Protein AF-A0A1X2IJP6-F1 (afdb_monomer)

Solvent-accessible surface area (backbone atoms only — not comparable to full-atom values): 11241 Å² total; per-residue (Å²): 117,74,67,61,58,54,54,54,54,54,51,52,52,52,54,51,53,52,52,52,52,57,54,54,67,70,63,52,66,62,33,97,53,5,51,61,53,28,51,52,33,61,69,58,29,43,79,72,84,65,47,51,23,32,43,27,26,65,62,80,60,15,22,42,24,57,45,74,53,53,22,28,30,40,73,34,79,66,89,49,79,50,20,43,30,43,34,41,71,62,51,91,46,30,26,33,48,27,38,81,56,83,94,46,57,30,21,44,22,56,36,77,55,96,82,38,66,49,24,36,26,53,37,77,61,78,80,79,58,87,65,79,84,61,91,85,58,97,59,83,74,81,77,63,36,40,40,28,30,31,37,30,65,41,87,98,42,82,61,22,24,34,45,27,45,49,44,59,18,50,48,15,69,28,31,22,48,33,56,42,57,65,76,42,69,73,65,60,36,14,16,24,32,40,79,48,58,79,78,62,89,53,55,47,34,29,32,34,58,40,78,101

Structure (mmCIF, N/CA/C/O backbone):
data_AF-A0A1X2IJP6-F1
#
_entry.id   AF-A0A1X2IJP6-F1
#
loop_
_atom_site.group_PDB
_atom_site.id
_atom_site.type_symbol
_atom_site.label_atom_id
_atom_site.label_alt_id
_atom_site.label_comp_id
_atom_site.label_asym_id
_atom_site.label_entity_id
_atom_site.label_seq_id
_atom_site.pdbx_PDB_ins_code
_atom_site.Cartn_x
_atom_site.Cartn_y
_atom_site.Cartn_z
_atom_site.occupancy
_atom_site.B_iso_or_equiv
_atom_site.auth_seq_id
_atom_site.auth_comp_id
_atom_site.auth_asym_id
_atom_site.auth_atom_id
_atom_site.pdbx_PDB_model_num
ATOM 1 N N . MET A 1 1 ? 34.876 27.738 49.223 1.00 53.38 1 MET A N 1
ATOM 2 C CA . MET A 1 1 ? 34.119 28.088 47.993 1.00 53.38 1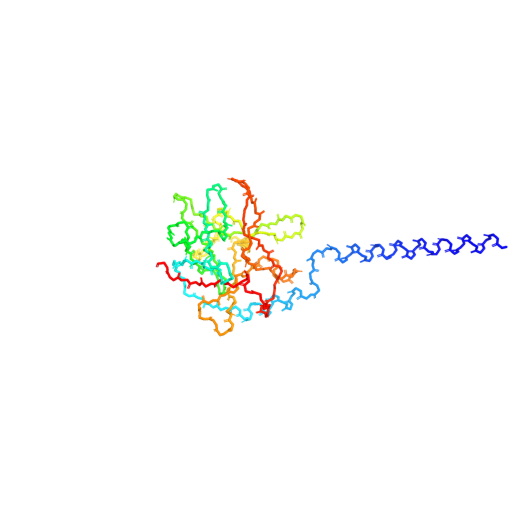 MET A CA 1
ATOM 3 C C . MET A 1 1 ? 34.391 27.158 46.802 1.00 53.38 1 MET A C 1
ATOM 5 O O . MET A 1 1 ? 33.437 26.792 46.129 1.00 53.38 1 MET A O 1
ATOM 9 N N . ALA A 1 2 ? 35.630 26.705 46.555 1.00 52.66 2 ALA A N 1
ATOM 10 C CA . ALA A 1 2 ? 35.959 25.830 45.413 1.00 52.66 2 ALA A CA 1
ATOM 11 C C . ALA A 1 2 ? 35.273 24.437 45.418 1.00 52.66 2 ALA A C 1
ATOM 13 O O . ALA A 1 2 ? 34.940 23.904 44.362 1.00 52.66 2 ALA A O 1
ATOM 14 N N . LEU A 1 3 ? 34.993 23.869 46.598 1.00 46.22 3 LEU A N 1
ATOM 15 C CA . LEU A 1 3 ? 34.312 22.571 46.739 1.00 46.22 3 LEU A CA 1
ATOM 16 C C . LEU A 1 3 ? 32.826 22.595 46.331 1.00 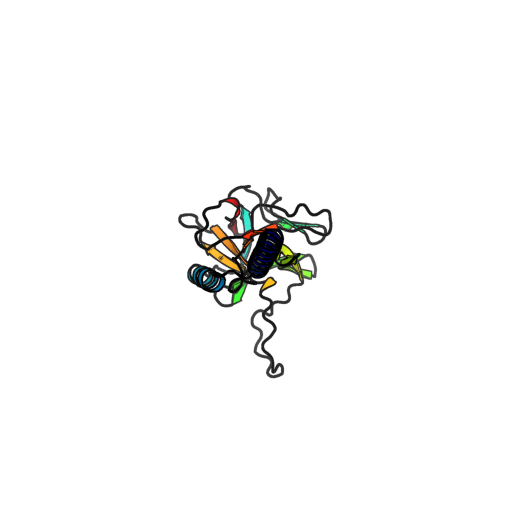46.22 3 LEU A C 1
ATOM 18 O O . LEU A 1 3 ? 32.338 21.613 45.775 1.00 46.22 3 LEU A O 1
ATOM 22 N N . LEU A 1 4 ? 32.121 23.721 46.515 1.00 45.91 4 LEU A N 1
ATOM 23 C CA . LEU A 1 4 ? 30.714 23.850 46.104 1.00 45.91 4 LEU A CA 1
ATOM 24 C C . LEU A 1 4 ? 30.563 23.867 44.572 1.00 45.91 4 LEU A C 1
ATOM 26 O O . LEU A 1 4 ? 29.661 23.235 44.026 1.00 45.91 4 LEU A O 1
ATOM 30 N N . PHE A 1 5 ? 31.486 24.527 43.865 1.00 48.72 5 PHE A N 1
ATOM 31 C CA . PHE A 1 5 ? 31.484 24.595 42.397 1.00 48.72 5 PHE A CA 1
ATOM 32 C C . PHE A 1 5 ? 31.773 23.240 41.727 1.00 48.72 5 PHE A C 1
ATOM 34 O O . PHE A 1 5 ? 31.252 22.955 40.649 1.00 48.72 5 PHE A O 1
ATOM 41 N N . SER A 1 6 ? 32.573 22.388 42.372 1.00 53.47 6 SER A N 1
ATOM 42 C CA . SER A 1 6 ? 32.871 21.021 41.920 1.00 53.47 6 SER A CA 1
ATOM 43 C C . SER A 1 6 ? 31.642 20.101 41.988 1.00 53.47 6 SER A C 1
ATOM 45 O O . SER A 1 6 ? 31.351 19.368 41.037 1.00 53.47 6 SER A O 1
ATOM 47 N N . LEU A 1 7 ? 30.869 20.187 43.076 1.00 54.62 7 LEU A N 1
ATOM 48 C CA . LEU A 1 7 ? 29.661 19.381 43.282 1.00 54.62 7 LEU A CA 1
ATOM 49 C C . LEU A 1 7 ? 28.527 19.778 42.323 1.00 54.62 7 LEU A C 1
ATOM 51 O O . LEU A 1 7 ? 27.877 18.901 41.752 1.00 54.62 7 LEU A O 1
ATOM 55 N N . LEU A 1 8 ? 28.358 21.078 42.052 1.00 57.62 8 LEU A N 1
ATOM 56 C CA . LEU A 1 8 ? 27.395 21.574 41.060 1.00 57.62 8 LEU A CA 1
ATOM 57 C C . LEU A 1 8 ? 27.705 21.075 39.639 1.00 57.62 8 LEU A C 1
ATOM 59 O O . LEU A 1 8 ? 26.798 20.630 38.936 1.00 57.62 8 LEU A O 1
ATOM 63 N N . LYS A 1 9 ? 28.980 21.064 39.220 1.00 59.97 9 LYS A N 1
ATOM 64 C CA . LYS A 1 9 ? 29.381 20.549 37.895 1.00 59.97 9 LYS A CA 1
ATOM 65 C C . LYS A 1 9 ? 29.128 19.046 37.737 1.00 59.97 9 LYS A C 1
ATOM 67 O O . LYS A 1 9 ? 28.707 18.606 36.667 1.00 59.97 9 LYS A O 1
ATOM 72 N N . ARG A 1 10 ? 29.340 18.256 38.796 1.00 63.78 10 ARG A N 1
ATOM 73 C CA . ARG A 1 10 ? 29.055 16.809 38.793 1.00 63.78 10 ARG A CA 1
ATOM 74 C C . ARG A 1 10 ? 27.553 16.514 38.747 1.00 63.78 10 ARG A C 1
ATOM 76 O O . ARG A 1 10 ? 27.148 15.616 38.015 1.00 63.78 10 ARG A O 1
ATOM 83 N N . GLY A 1 11 ? 26.730 17.301 39.444 1.00 67.44 11 GLY A N 1
ATOM 84 C CA . GLY A 1 11 ? 25.268 17.182 39.389 1.00 67.44 11 GLY A CA 1
ATOM 85 C C . GLY A 1 11 ? 24.702 17.430 37.987 1.00 67.44 11 GLY A C 1
ATOM 86 O O . GLY A 1 11 ? 23.905 16.635 37.492 1.00 67.44 11 GLY A O 1
ATOM 87 N N . TRP A 1 12 ? 25.181 18.472 37.299 1.00 72.44 12 TRP A N 1
ATOM 88 C CA . TRP A 1 12 ? 24.764 18.779 35.924 1.00 72.44 12 TRP A CA 1
ATOM 89 C C . TRP A 1 12 ? 25.148 17.688 34.918 1.00 72.44 12 TRP A C 1
ATOM 91 O O . TRP A 1 12 ? 24.336 17.339 34.063 1.00 72.44 12 TRP A O 1
ATOM 101 N N . MET A 1 13 ? 26.340 17.097 35.045 1.00 70.81 13 MET A N 1
AT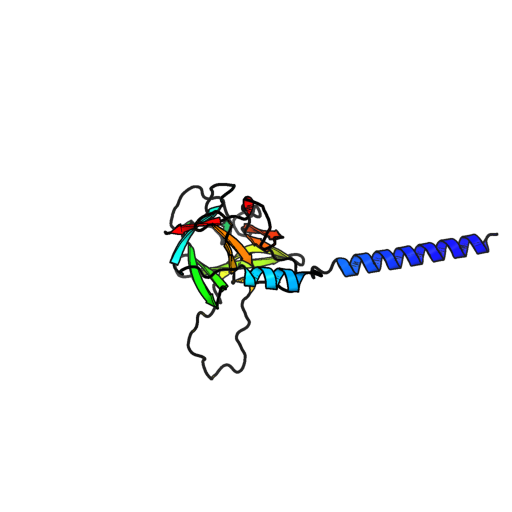OM 102 C CA . MET A 1 13 ? 26.759 15.964 34.206 1.00 70.81 13 MET A CA 1
ATOM 103 C C . MET A 1 13 ? 25.847 14.743 34.372 1.00 70.81 13 MET A C 1
ATOM 105 O O . MET A 1 13 ? 25.494 14.110 33.380 1.00 70.81 13 MET A O 1
ATOM 109 N N . ILE A 1 14 ? 25.419 14.433 35.601 1.00 74.50 14 ILE A N 1
ATOM 110 C CA . ILE A 1 14 ? 24.503 13.314 35.867 1.00 74.50 14 ILE A CA 1
ATOM 111 C C . ILE A 1 14 ? 23.121 13.590 35.261 1.00 74.50 14 ILE A C 1
ATOM 113 O O . ILE A 1 14 ? 22.565 12.722 34.592 1.00 74.50 14 ILE A O 1
ATOM 117 N N . VAL A 1 15 ? 22.585 14.805 35.420 1.00 76.12 15 VAL A N 1
ATOM 118 C CA . VAL A 1 15 ? 21.295 15.191 34.819 1.00 76.12 15 VAL A CA 1
ATOM 119 C C . VAL A 1 15 ? 21.352 15.122 33.287 1.00 76.12 15 VAL A C 1
ATOM 121 O O . VAL A 1 15 ? 20.409 14.633 32.658 1.00 76.12 15 VAL A O 1
ATOM 124 N N . LEU A 1 16 ? 22.466 15.536 32.675 1.00 77.62 16 LEU A N 1
ATOM 125 C CA . LEU A 1 16 ? 22.664 15.468 31.224 1.00 77.62 16 LEU A CA 1
ATOM 126 C C . LEU A 1 16 ? 22.772 14.014 30.725 1.00 77.62 16 LEU A C 1
ATOM 128 O O . LEU A 1 16 ? 22.141 13.644 29.739 1.00 77.62 16 LEU A O 1
ATOM 132 N N . LEU A 1 17 ? 23.498 13.153 31.443 1.00 74.69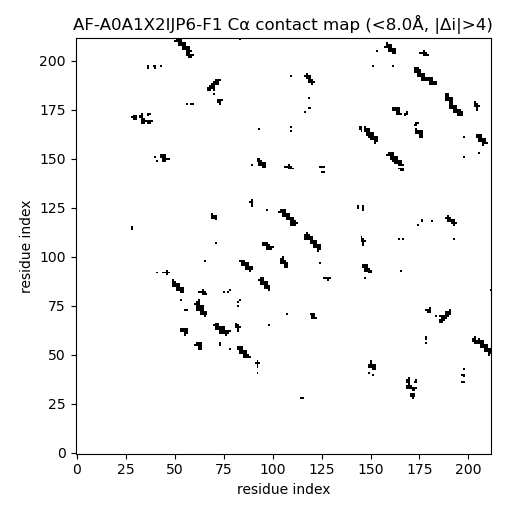 17 LEU A N 1
ATOM 133 C CA . LEU A 1 17 ? 23.600 11.720 31.133 1.00 74.69 17 LEU A CA 1
ATOM 134 C C . LEU A 1 17 ? 22.249 11.001 31.243 1.00 74.69 17 LEU A C 1
ATOM 136 O O . LEU A 1 17 ? 21.890 10.223 30.359 1.00 74.69 17 LEU A O 1
ATOM 140 N N . VAL A 1 18 ? 21.469 11.287 32.288 1.00 74.00 18 VAL A N 1
ATOM 141 C CA . VAL A 1 18 ? 20.137 10.692 32.483 1.00 74.00 18 VAL A CA 1
ATOM 142 C C . VAL A 1 18 ? 19.155 11.171 31.411 1.00 74.00 18 VAL A C 1
ATOM 144 O O . VAL A 1 18 ? 18.405 10.367 30.861 1.00 74.00 18 VAL A O 1
ATOM 147 N N . SER A 1 19 ? 19.182 12.454 31.045 1.00 67.69 19 SER A N 1
ATOM 148 C CA . SER A 1 19 ? 18.317 12.985 29.980 1.00 67.69 19 SER A CA 1
ATOM 149 C C . SER A 1 19 ? 18.677 12.436 28.593 1.00 67.69 19 SER A C 1
ATOM 151 O O . SER A 1 19 ? 17.774 12.096 27.824 1.00 67.69 19 SER A O 1
ATOM 153 N N . VAL A 1 20 ? 19.966 12.233 28.299 1.00 67.94 20 VAL A N 1
ATOM 154 C CA . VAL A 1 20 ? 20.422 11.557 27.071 1.00 67.94 20 VAL A CA 1
ATOM 155 C C . VAL A 1 20 ? 19.974 10.090 27.044 1.00 67.94 20 VAL A C 1
ATOM 157 O O . VAL A 1 20 ? 19.435 9.638 26.034 1.00 67.94 20 VAL A O 1
ATOM 160 N N . MET A 1 21 ? 20.090 9.357 28.155 1.00 60.84 21 MET A N 1
ATOM 161 C CA . MET A 1 21 ? 19.603 7.971 28.262 1.00 60.84 21 MET A CA 1
ATOM 162 C C . MET A 1 21 ? 18.083 7.872 28.039 1.00 60.84 21 MET A C 1
ATOM 164 O O . MET A 1 21 ? 17.621 7.020 27.279 1.00 60.84 21 MET A O 1
ATOM 168 N N . ILE A 1 22 ? 17.289 8.779 28.622 1.00 60.59 22 ILE A N 1
ATOM 169 C CA . ILE A 1 22 ? 15.825 8.823 28.431 1.00 60.59 22 ILE A CA 1
ATOM 170 C C . ILE A 1 22 ? 15.458 9.149 26.972 1.00 60.59 22 ILE A C 1
ATOM 172 O O . ILE A 1 22 ? 14.485 8.606 26.435 1.00 60.59 22 ILE A O 1
ATOM 176 N N . ALA A 1 23 ? 16.238 9.995 26.295 1.00 57.66 23 ALA A N 1
ATOM 177 C CA . ALA A 1 23 ? 16.055 10.264 24.870 1.00 57.66 23 ALA A CA 1
ATOM 178 C C . ALA A 1 23 ? 16.346 9.022 24.003 1.00 57.66 23 ALA A C 1
ATOM 180 O O . ALA A 1 23 ? 15.604 8.755 23.055 1.00 57.66 23 ALA A O 1
ATOM 181 N N . MET A 1 24 ? 17.353 8.212 24.355 1.00 52.69 24 MET A N 1
ATOM 182 C CA . MET A 1 24 ? 17.692 6.990 23.610 1.00 52.69 24 MET A CA 1
ATOM 183 C C . MET A 1 24 ? 16.631 5.886 23.739 1.00 52.69 24 MET A C 1
ATOM 185 O O . MET A 1 24 ? 16.343 5.213 22.746 1.00 52.69 24 MET A O 1
ATOM 189 N N . VAL A 1 25 ? 15.981 5.738 24.902 1.00 51.38 25 VAL A N 1
ATOM 190 C CA . VAL A 1 25 ? 14.902 4.743 25.105 1.00 51.38 25 VAL A CA 1
ATOM 191 C C . VAL A 1 25 ? 13.661 5.062 24.259 1.00 51.38 25 VAL A C 1
ATOM 193 O O . VAL A 1 25 ? 12.994 4.153 23.770 1.00 51.38 25 VAL A O 1
ATOM 196 N N . ASN A 1 26 ? 13.384 6.342 23.988 1.00 49.69 26 ASN A N 1
ATOM 197 C CA . ASN A 1 26 ? 12.295 6.748 23.090 1.00 49.69 26 ASN A CA 1
ATOM 198 C C . ASN A 1 26 ? 12.655 6.647 21.589 1.00 49.69 26 ASN A C 1
ATOM 200 O O . ASN A 1 26 ? 11.804 6.933 20.745 1.00 49.69 26 ASN A O 1
ATOM 204 N N . SER A 1 27 ? 13.889 6.254 21.241 1.00 44.88 27 SER A N 1
ATOM 205 C CA . SER A 1 27 ? 14.345 6.123 19.845 1.00 44.88 27 SER A CA 1
ATOM 206 C C . SER A 1 27 ? 14.161 4.721 19.254 1.00 44.88 27 SER A C 1
ATOM 208 O O . SER A 1 27 ? 14.292 4.537 18.043 1.00 44.88 27 SER A O 1
ATOM 210 N N . GLN A 1 28 ? 13.804 3.728 20.072 1.00 49.56 28 GLN A N 1
ATOM 211 C CA . GLN A 1 28 ? 13.395 2.430 19.549 1.00 49.56 28 GLN A CA 1
ATOM 212 C C . GLN A 1 28 ? 12.004 2.607 18.939 1.00 49.56 28 GLN A C 1
ATOM 214 O O . GLN A 1 28 ? 11.094 3.060 19.624 1.00 49.56 28 GLN A O 1
ATOM 219 N N . GLY A 1 29 ? 11.837 2.302 17.648 1.00 57.97 29 GLY A N 1
ATOM 220 C CA . GLY A 1 29 ? 10.653 2.619 16.831 1.00 57.97 29 GLY A CA 1
ATOM 221 C C . GLY A 1 29 ? 9.306 2.018 17.277 1.00 57.97 29 GLY A C 1
ATOM 222 O O . GLY A 1 29 ? 8.344 2.046 16.509 1.00 57.97 29 GLY A O 1
ATOM 223 N N . ILE A 1 30 ? 9.231 1.506 18.503 1.00 71.50 30 ILE A N 1
ATOM 224 C CA . ILE A 1 30 ? 8.050 0.993 19.179 1.00 71.50 30 ILE A CA 1
ATOM 225 C C . ILE A 1 30 ? 7.130 2.162 19.550 1.00 71.50 30 ILE A C 1
ATOM 227 O O . ILE A 1 30 ? 7.496 3.108 20.247 1.00 71.50 30 ILE A O 1
ATOM 231 N N . SER A 1 31 ? 5.892 2.098 19.080 1.00 80.00 31 SER A N 1
ATOM 232 C CA . SER A 1 31 ? 4.864 3.087 19.369 1.00 80.00 31 SER A CA 1
ATOM 233 C C . SER A 1 31 ? 4.155 2.767 20.679 1.00 80.00 31 SER A C 1
ATOM 235 O O . SER A 1 31 ? 3.533 1.712 20.804 1.00 80.00 31 SER A O 1
ATOM 237 N N . LYS A 1 32 ? 4.101 3.736 21.605 1.00 85.88 32 LYS A N 1
ATOM 238 C CA . LYS A 1 32 ? 3.264 3.650 22.822 1.00 85.88 32 LYS A CA 1
ATOM 239 C C . LYS A 1 32 ? 1.788 3.372 22.505 1.00 85.88 32 LYS A C 1
ATOM 241 O O . LYS A 1 32 ? 1.067 2.817 23.328 1.00 85.88 32 LYS A O 1
ATOM 246 N N . THR A 1 33 ? 1.329 3.748 21.309 1.00 88.19 33 THR A N 1
ATOM 247 C CA . THR A 1 33 ? -0.048 3.538 20.846 1.00 88.19 33 THR A CA 1
ATOM 248 C C . THR A 1 33 ? -0.180 2.440 19.794 1.00 88.19 33 THR A C 1
ATOM 250 O O . THR A 1 33 ? -1.289 2.245 19.300 1.00 88.19 33 THR A O 1
ATOM 253 N N . GLY A 1 34 ? 0.891 1.705 19.462 1.00 85.25 34 GLY A N 1
ATOM 254 C CA . GLY A 1 34 ? 0.917 0.724 18.366 1.00 85.25 34 GLY A CA 1
ATOM 255 C C . GLY A 1 34 ? -0.228 -0.282 18.457 1.00 85.25 34 GLY A C 1
ATOM 256 O O . GLY A 1 34 ? -1.028 -0.403 17.533 1.00 85.25 34 GLY A O 1
ATOM 257 N N . LYS A 1 35 ? -0.420 -0.898 19.630 1.00 87.56 35 LYS A N 1
ATOM 258 C CA . LYS A 1 35 ? -1.487 -1.889 19.849 1.00 87.56 35 LYS A CA 1
ATOM 259 C C . LYS A 1 35 ? -2.882 -1.309 19.598 1.00 87.56 35 LYS A C 1
ATOM 261 O O . LYS A 1 35 ? -3.715 -1.946 18.951 1.00 87.56 35 LYS A O 1
ATOM 266 N N . LYS A 1 36 ? -3.132 -0.088 20.084 1.00 91.12 36 LYS A N 1
ATOM 267 C CA . LYS A 1 36 ? -4.408 0.626 19.917 1.00 91.12 36 LYS A CA 1
ATOM 268 C C . LYS A 1 36 ? -4.632 1.026 18.459 1.00 91.12 36 LYS A C 1
ATOM 270 O O . LYS A 1 36 ? -5.718 0.802 17.926 1.00 91.12 36 LYS A O 1
ATOM 275 N N . ASP A 1 37 ? -3.616 1.593 17.816 1.00 92.25 37 ASP A N 1
ATOM 276 C CA . ASP A 1 37 ? -3.680 2.046 16.427 1.00 92.25 37 ASP A CA 1
ATOM 277 C C . ASP A 1 37 ? -3.849 0.856 15.463 1.00 92.25 37 ASP A C 1
ATOM 279 O O . ASP A 1 37 ? -4.661 0.926 14.536 1.00 92.25 37 ASP A O 1
ATOM 283 N N . GLY A 1 38 ? -3.169 -0.265 15.713 1.00 91.19 38 GLY A N 1
ATOM 284 C CA . GLY A 1 38 ? -3.309 -1.503 14.947 1.00 91.19 38 GLY A CA 1
ATOM 285 C C . GLY A 1 38 ? -4.681 -2.155 15.100 1.00 91.19 38 GLY A C 1
ATOM 286 O O . GLY A 1 38 ? -5.318 -2.506 14.105 1.00 91.19 38 GLY A O 1
ATOM 287 N N . ALA A 1 39 ? -5.206 -2.240 16.327 1.00 92.62 39 ALA A N 1
ATOM 288 C CA . ALA A 1 39 ? -6.560 -2.742 16.571 1.00 92.62 39 ALA A CA 1
ATOM 289 C C . ALA A 1 39 ? -7.626 -1.864 15.896 1.00 92.62 39 ALA A C 1
ATOM 291 O O . ALA A 1 39 ? -8.532 -2.378 15.236 1.00 92.62 39 ALA A O 1
ATOM 292 N N . ALA A 1 40 ? -7.493 -0.537 15.994 1.00 94.19 40 ALA A N 1
ATOM 293 C CA . ALA A 1 40 ? -8.377 0.399 15.306 1.00 94.19 40 ALA A CA 1
ATOM 294 C C . ALA A 1 40 ? -8.291 0.237 13.782 1.00 94.19 40 ALA A C 1
ATOM 296 O O . ALA A 1 40 ? -9.318 0.248 13.105 1.00 94.19 40 ALA A O 1
ATOM 297 N N . THR A 1 41 ? -7.091 0.033 13.242 1.00 95.12 41 THR A N 1
ATOM 298 C CA . THR A 1 41 ? -6.880 -0.212 11.812 1.00 95.12 41 THR A CA 1
ATOM 299 C C . THR A 1 41 ? -7.592 -1.483 11.353 1.00 95.12 41 THR A C 1
ATOM 301 O O . THR A 1 41 ? -8.386 -1.428 10.416 1.00 95.12 41 THR A O 1
ATOM 304 N N . LEU A 1 42 ? -7.401 -2.609 12.045 1.00 94.94 42 LEU A N 1
ATOM 305 C CA . LEU A 1 42 ? -8.063 -3.873 11.704 1.00 94.94 42 LEU A CA 1
ATOM 306 C C . LEU A 1 42 ? -9.594 -3.800 11.852 1.00 94.94 42 LEU A C 1
ATOM 308 O O . LEU A 1 42 ? -10.329 -4.381 11.044 1.00 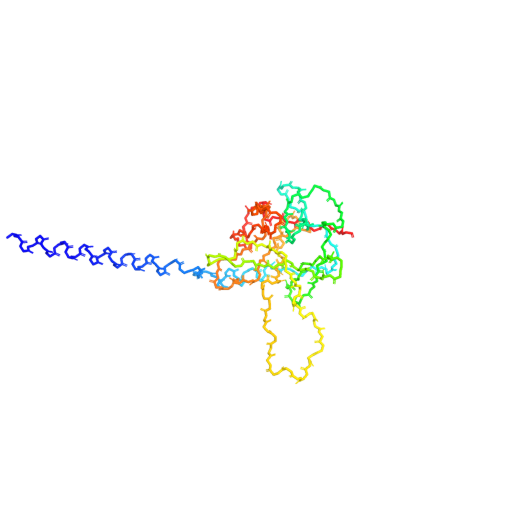94.94 42 LEU A O 1
ATOM 312 N N . LYS A 1 43 ? -10.092 -3.068 12.858 1.00 96.25 43 LYS A N 1
ATOM 313 C CA . LYS A 1 43 ? -11.530 -2.821 13.050 1.00 96.25 43 LYS A CA 1
ATOM 314 C C . LYS A 1 43 ? -12.134 -2.128 11.828 1.00 96.25 43 LYS A C 1
ATOM 316 O O . LYS A 1 43 ? -13.137 -2.611 11.309 1.00 96.25 43 LYS A O 1
ATOM 321 N N . HIS A 1 44 ? -11.497 -1.061 11.345 1.00 97.81 44 HIS A N 1
ATOM 322 C CA . HIS A 1 44 ? -11.989 -0.255 10.221 1.00 97.81 44 HIS A CA 1
ATOM 323 C C . HIS A 1 44 ? -11.610 -0.807 8.842 1.00 97.81 44 HIS A C 1
ATOM 325 O O . HIS A 1 44 ? -12.179 -0.376 7.843 1.00 97.81 44 HIS A O 1
ATOM 331 N N . ALA A 1 45 ? -10.677 -1.755 8.758 1.00 97.75 45 ALA A N 1
ATOM 332 C CA . ALA A 1 45 ? -10.388 -2.451 7.514 1.00 97.75 45 ALA A CA 1
ATOM 333 C C . ALA A 1 45 ? -11.623 -3.224 7.026 1.00 97.75 45 ALA A C 1
ATOM 335 O O . ALA A 1 45 ? -12.385 -3.783 7.825 1.00 97.75 45 ALA A O 1
ATOM 336 N N . THR A 1 46 ? -11.797 -3.284 5.709 1.00 97.62 46 THR A N 1
ATOM 337 C CA . THR A 1 46 ? -12.921 -3.970 5.070 1.00 97.62 46 THR A CA 1
ATOM 338 C C . THR A 1 46 ? -12.452 -5.112 4.178 1.00 97.62 46 THR A C 1
ATOM 340 O O . THR A 1 46 ? -11.306 -5.154 3.728 1.00 97.62 46 THR A O 1
ATOM 343 N N . ASN A 1 47 ? -13.350 -6.062 3.926 1.00 97.62 47 ASN A N 1
ATOM 344 C CA . ASN A 1 47 ? -13.132 -7.043 2.878 1.00 97.62 47 ASN A CA 1
ATOM 345 C C . ASN A 1 47 ? -13.489 -6.421 1.526 1.00 97.62 47 ASN A C 1
ATOM 347 O O . A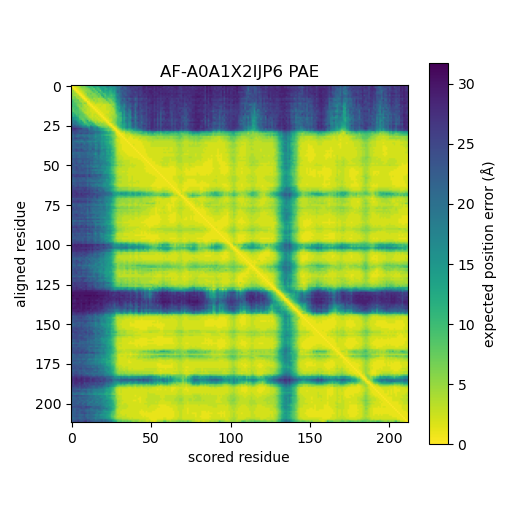SN A 1 47 ? -14.535 -5.792 1.385 1.00 97.62 47 ASN A O 1
ATOM 351 N N . ILE A 1 48 ? -12.637 -6.639 0.529 1.00 96.69 48 ILE A N 1
ATOM 352 C CA . ILE A 1 48 ? -12.921 -6.294 -0.863 1.00 96.69 48 ILE A CA 1
ATOM 353 C C . ILE A 1 48 ? -12.990 -7.576 -1.688 1.00 96.69 48 ILE A C 1
ATOM 355 O O . ILE A 1 48 ? -12.437 -8.609 -1.302 1.00 96.69 48 ILE A O 1
ATOM 359 N N . LYS A 1 49 ? -13.675 -7.528 -2.831 1.00 97.00 49 LYS A N 1
ATOM 360 C CA . LYS A 1 49 ? -13.705 -8.663 -3.757 1.00 97.00 49 LYS A CA 1
ATOM 361 C C . LYS A 1 49 ? -12.286 -8.889 -4.314 1.00 97.00 49 LYS A C 1
ATOM 363 O O . LYS A 1 49 ? -11.697 -7.937 -4.810 1.00 97.00 49 LYS A O 1
ATOM 368 N N . PRO A 1 50 ? -11.713 -10.104 -4.243 1.00 97.19 50 PRO A N 1
ATOM 369 C CA . PRO A 1 50 ? -10.478 -10.413 -4.960 1.00 97.19 50 PRO A CA 1
ATOM 370 C C . PRO A 1 50 ? -10.667 -10.255 -6.471 1.00 97.19 50 PRO A C 1
ATOM 372 O O . PRO A 1 50 ? -11.746 -10.543 -6.993 1.00 97.19 50 PRO A O 1
ATOM 375 N N . GLY A 1 51 ? -9.629 -9.826 -7.179 1.00 96.88 51 GLY A N 1
ATOM 376 C CA . GLY A 1 51 ? -9.711 -9.572 -8.616 1.00 96.88 51 GLY A CA 1
ATOM 377 C C . GLY A 1 51 ? -8.531 -8.768 -9.139 1.00 96.88 51 GLY A C 1
ATOM 378 O O . GLY A 1 51 ? -7.594 -8.482 -8.392 1.00 96.88 51 GLY A O 1
ATOM 379 N N . ASN A 1 52 ? -8.591 -8.415 -10.419 1.00 97.88 52 ASN A N 1
ATOM 380 C CA . ASN A 1 52 ? -7.596 -7.562 -11.053 1.00 97.88 52 ASN A CA 1
ATOM 381 C C . ASN A 1 52 ? -8.042 -6.096 -10.982 1.00 97.88 52 ASN A C 1
ATOM 383 O O . ASN A 1 52 ? -9.219 -5.776 -11.182 1.00 97.88 52 ASN A O 1
ATOM 387 N N . TYR A 1 53 ? -7.101 -5.216 -10.654 1.00 98.44 53 TYR A N 1
ATOM 388 C CA . TYR A 1 53 ? -7.347 -3.800 -10.425 1.00 98.44 53 TYR A CA 1
ATOM 389 C C . TYR A 1 53 ? -6.217 -2.934 -10.969 1.00 98.44 53 TYR A C 1
ATOM 391 O O . TYR A 1 53 ? -5.042 -3.256 -10.807 1.00 98.44 53 TYR A O 1
ATOM 399 N N . HIS A 1 54 ? -6.574 -1.763 -11.481 1.00 98.19 54 HIS A N 1
ATOM 400 C CA . HIS A 1 54 ? -5.674 -0.625 -11.577 1.00 98.19 54 HIS A CA 1
ATOM 401 C C . HIS A 1 54 ? -5.803 0.225 -10.311 1.00 98.19 54 HIS A C 1
ATOM 403 O O . HIS A 1 54 ? -6.892 0.675 -9.945 1.00 98.19 54 HIS A O 1
ATOM 409 N N . ILE A 1 55 ? -4.683 0.440 -9.623 1.00 98.44 55 ILE A N 1
ATOM 410 C CA . ILE A 1 55 ? -4.643 1.129 -8.328 1.00 98.44 55 ILE A CA 1
ATOM 411 C C . ILE A 1 55 ? -4.166 2.564 -8.560 1.00 98.44 55 ILE A C 1
ATOM 413 O O . ILE A 1 55 ? -2.980 2.802 -8.791 1.00 98.44 55 ILE A O 1
ATOM 417 N N . ARG A 1 56 ? -5.086 3.531 -8.523 1.00 98.56 56 ARG A N 1
ATOM 418 C CA . ARG A 1 56 ? -4.820 4.940 -8.853 1.00 98.56 56 ARG A CA 1
ATOM 419 C C . ARG A 1 56 ? -4.752 5.807 -7.610 1.00 98.56 56 ARG A C 1
ATOM 421 O O . ARG A 1 56 ? -5.673 5.807 -6.801 1.00 98.56 56 ARG A O 1
ATOM 428 N N . ASN A 1 57 ? -3.708 6.611 -7.472 1.00 98.62 57 ASN A N 1
ATOM 429 C CA . ASN A 1 57 ? -3.633 7.572 -6.384 1.00 98.62 57 ASN A CA 1
ATOM 430 C C . ASN A 1 57 ? -4.570 8.767 -6.625 1.00 98.62 57 ASN A C 1
ATOM 432 O O . ASN A 1 57 ? -4.578 9.363 -7.705 1.00 98.62 57 ASN A O 1
ATOM 436 N N . MET A 1 58 ? -5.331 9.169 -5.607 1.00 98.00 58 MET A N 1
ATOM 437 C CA . MET A 1 58 ? -6.291 10.267 -5.734 1.00 98.00 58 MET A CA 1
ATOM 438 C C . MET A 1 58 ? -5.642 11.640 -5.912 1.00 98.00 58 MET A C 1
ATOM 440 O O . MET A 1 58 ? -6.220 12.464 -6.627 1.00 98.00 58 MET A O 1
ATOM 444 N N . LYS A 1 59 ? -4.500 11.899 -5.256 1.00 97.69 59 LYS A N 1
ATOM 445 C CA . LYS A 1 59 ? -3.804 13.194 -5.297 1.00 97.69 59 LYS A CA 1
ATOM 446 C C . LYS A 1 59 ? -3.089 13.386 -6.627 1.00 97.69 59 LYS A C 1
ATOM 448 O O . LYS A 1 59 ? -3.312 14.384 -7.298 1.00 97.69 59 LYS A O 1
ATOM 453 N N . THR A 1 60 ? -2.245 12.432 -7.014 1.00 97.88 60 THR A N 1
ATOM 454 C CA . THR A 1 60 ? -1.398 12.571 -8.212 1.00 97.88 60 THR A CA 1
ATOM 455 C C . THR A 1 60 ? -2.089 12.129 -9.492 1.00 97.88 60 THR A C 1
ATOM 457 O O . THR A 1 60 ? -1.577 12.403 -10.573 1.00 97.88 60 THR A O 1
ATOM 460 N N . LYS A 1 61 ? -3.222 11.420 -9.387 1.00 98.06 61 LYS A N 1
ATOM 461 C CA . LYS A 1 61 ? -3.932 10.793 -10.512 1.00 98.06 61 LYS A CA 1
ATOM 462 C C . LYS A 1 61 ? -3.113 9.745 -11.269 1.00 98.06 61 LYS A C 1
ATOM 464 O O . LYS A 1 61 ? -3.575 9.284 -12.311 1.00 98.06 61 LYS A O 1
ATOM 469 N N . LYS A 1 62 ? -1.955 9.346 -10.736 1.00 98.00 62 LYS A N 1
ATOM 470 C CA . LYS A 1 62 ? -1.069 8.325 -11.299 1.00 98.00 62 LYS A CA 1
ATOM 471 C C . LYS A 1 62 ? -1.399 6.948 -10.728 1.00 98.00 62 LYS A C 1
ATOM 473 O O . LYS A 1 62 ? -1.835 6.827 -9.581 1.00 98.00 62 LYS A O 1
ATOM 478 N N . TYR A 1 63 ? -1.193 5.925 -11.536 1.00 98.12 63 TYR A N 1
ATOM 479 C CA . TYR A 1 63 ? -1.343 4.526 -11.185 1.00 98.12 63 TYR A CA 1
ATOM 480 C C . TYR A 1 63 ? -0.066 3.988 -10.546 1.00 98.12 63 TYR A C 1
ATOM 482 O O . TYR A 1 63 ? 1.046 4.387 -10.902 1.00 98.12 63 TYR A O 1
ATOM 490 N N . LEU A 1 64 ? -0.250 3.061 -9.611 1.00 96.94 64 LEU A N 1
ATOM 491 C CA . LEU A 1 64 ? 0.810 2.199 -9.121 1.00 96.94 64 LEU A CA 1
ATOM 492 C C . LEU A 1 64 ? 1.263 1.305 -10.277 1.00 96.94 64 LEU A C 1
ATOM 494 O O . LEU A 1 64 ? 0.471 0.523 -10.801 1.00 96.94 64 LEU A O 1
ATOM 498 N N . GLY A 1 65 ? 2.508 1.461 -10.703 1.00 93.81 65 GLY A N 1
ATOM 499 C CA . GLY A 1 65 ? 3.086 0.726 -11.817 1.00 93.81 65 GLY A CA 1
ATOM 500 C C . GLY A 1 65 ? 4.204 -0.188 -11.358 1.00 93.81 65 GLY A C 1
ATOM 501 O O . GLY A 1 65 ? 4.988 0.168 -10.479 1.00 93.81 65 GLY A O 1
ATOM 502 N N . PHE A 1 66 ? 4.279 -1.354 -11.982 1.00 91.38 66 PHE A N 1
ATOM 503 C CA . PHE A 1 66 ? 5.447 -2.209 -11.964 1.00 91.38 66 PHE A CA 1
ATOM 504 C C . PHE A 1 66 ? 6.404 -1.785 -13.082 1.00 91.38 66 PHE A C 1
ATOM 506 O O . PHE A 1 66 ? 6.104 -1.925 -14.265 1.00 91.38 66 PHE A O 1
ATOM 513 N N . LEU A 1 67 ? 7.544 -1.224 -12.697 1.00 87.00 67 LEU A N 1
ATOM 514 C CA . LEU A 1 67 ? 8.554 -0.698 -13.609 1.00 87.00 67 LEU A CA 1
ATOM 515 C C . LEU A 1 67 ? 9.744 -1.674 -13.701 1.00 87.00 67 LEU A C 1
ATOM 517 O O . LEU A 1 67 ? 9.891 -2.554 -12.841 1.00 87.00 67 LEU A O 1
ATOM 521 N N . PRO A 1 68 ? 10.612 -1.536 -14.722 1.00 80.88 68 PRO A N 1
ATOM 522 C CA . PRO A 1 68 ? 11.784 -2.393 -14.886 1.00 80.88 68 PRO A CA 1
ATOM 523 C C . PRO A 1 68 ? 12.633 -2.511 -13.611 1.00 80.88 68 PRO A C 1
ATOM 525 O O . PRO A 1 68 ? 12.714 -1.575 -12.818 1.00 80.88 68 PRO A O 1
ATOM 528 N N . GLY A 1 69 ? 13.275 -3.666 -13.409 1.00 71.12 69 GLY A N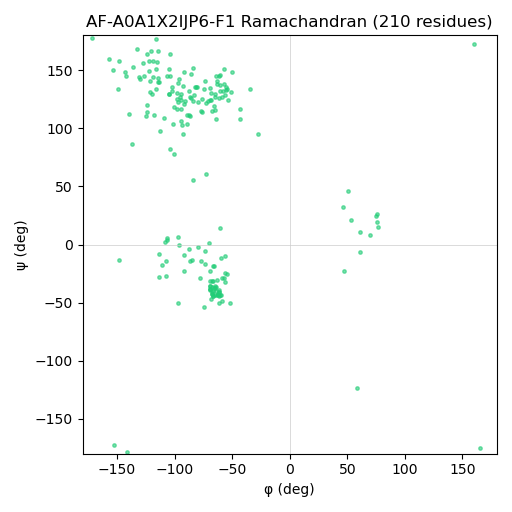 1
ATOM 529 C CA . GLY A 1 69 ? 14.230 -3.856 -12.310 1.00 71.12 69 GLY A CA 1
ATOM 530 C C . GLY A 1 69 ? 13.621 -4.036 -10.915 1.00 71.12 69 GLY A C 1
ATOM 531 O O . GLY A 1 69 ? 14.295 -3.772 -9.926 1.00 71.12 69 GLY A O 1
ATOM 532 N N . THR A 1 70 ? 12.377 -4.530 -10.815 1.00 73.50 70 THR A N 1
ATOM 533 C CA . THR A 1 70 ? 11.625 -4.791 -9.554 1.00 73.50 70 THR A CA 1
ATOM 534 C C . THR A 1 70 ? 11.054 -3.558 -8.851 1.00 73.50 70 THR A C 1
ATOM 536 O O . THR A 1 70 ? 10.676 -3.596 -7.679 1.00 73.50 70 THR A O 1
ATOM 539 N N . LEU A 1 71 ? 10.926 -2.460 -9.584 1.00 86.06 71 LEU A N 1
ATOM 540 C CA . LEU A 1 71 ? 10.419 -1.201 -9.063 1.00 86.06 71 LEU A CA 1
ATOM 541 C C . LEU A 1 71 ? 8.885 -1.196 -9.014 1.00 86.06 71 LEU A C 1
ATOM 543 O O . LEU A 1 71 ? 8.221 -1.585 -9.970 1.00 86.06 71 LEU A O 1
ATOM 547 N N . VAL A 1 72 ? 8.311 -0.713 -7.914 1.00 91.50 72 VAL A N 1
ATOM 548 C CA . VAL A 1 72 ? 6.869 -0.451 -7.798 1.00 91.50 72 VAL A CA 1
ATOM 549 C C . VAL A 1 72 ? 6.656 0.993 -7.383 1.00 91.50 72 VAL A C 1
ATOM 551 O O . VAL A 1 72 ? 6.995 1.372 -6.263 1.00 91.50 72 VAL A O 1
ATOM 554 N N . GLU A 1 73 ? 6.121 1.815 -8.282 1.00 93.56 73 GLU A N 1
ATOM 555 C CA . GLU A 1 73 ? 6.046 3.264 -8.075 1.00 93.56 73 GLU A CA 1
ATOM 556 C C . GLU A 1 73 ? 4.751 3.888 -8.618 1.00 93.56 73 GLU A C 1
ATOM 558 O O . GLU A 1 73 ? 4.222 3.443 -9.638 1.00 93.56 73 GLU A O 1
ATOM 563 N N . PRO A 1 74 ? 4.235 4.960 -7.991 1.00 93.25 74 PRO A N 1
ATOM 564 C CA . PRO A 1 74 ? 3.028 5.660 -8.434 1.00 93.25 74 PRO A CA 1
ATOM 565 C C . PRO A 1 74 ? 3.299 6.706 -9.519 1.00 93.25 74 PRO A C 1
ATOM 567 O O . PRO A 1 74 ? 2.991 7.892 -9.358 1.00 93.25 74 PRO A O 1
ATOM 570 N N . THR A 1 75 ? 3.920 6.297 -10.621 1.00 92.19 75 THR A N 1
ATOM 571 C CA . THR A 1 75 ? 4.415 7.221 -11.656 1.00 92.19 75 THR A CA 1
ATOM 572 C C . THR A 1 75 ? 3.653 7.139 -12.980 1.00 92.19 75 THR A C 1
ATOM 574 O O . THR A 1 75 ? 3.705 8.093 -13.761 1.00 92.19 75 THR A O 1
ATOM 577 N N . VAL A 1 76 ? 2.896 6.065 -13.218 1.00 94.00 76 VAL A N 1
ATOM 578 C CA . VAL A 1 76 ? 2.285 5.772 -14.523 1.00 94.00 76 VAL A CA 1
ATOM 579 C C . VAL A 1 76 ? 0.982 6.553 -14.714 1.00 94.00 76 VAL A C 1
ATOM 581 O O . VAL A 1 76 ? 0.165 6.637 -13.803 1.00 94.00 76 VAL A O 1
ATOM 584 N N . LYS A 1 77 ? 0.759 7.153 -15.889 1.00 96.19 77 LYS A N 1
ATOM 585 C CA . LYS A 1 77 ? -0.432 7.989 -16.152 1.00 96.19 77 LYS A CA 1
ATOM 586 C C . LYS A 1 77 ? -1.619 7.225 -16.750 1.00 96.19 77 LYS A C 1
ATOM 588 O O . LYS A 1 77 ? -2.749 7.682 -16.612 1.00 96.19 77 LYS A O 1
ATOM 593 N N . SER A 1 78 ? -1.373 6.085 -17.387 1.00 96.44 78 SER A N 1
ATOM 594 C CA . SER A 1 78 ? -2.368 5.301 -18.125 1.00 96.44 78 SER A CA 1
ATOM 595 C C . SER A 1 78 ? -2.493 3.872 -17.594 1.00 96.44 78 SER A C 1
ATOM 597 O O . SER A 1 78 ? -1.585 3.342 -16.952 1.00 96.44 78 SER A O 1
ATOM 599 N N . LYS A 1 79 ? -3.642 3.250 -17.871 1.00 96.88 79 LYS A N 1
ATOM 600 C CA . LYS A 1 79 ? -3.876 1.825 -17.620 1.00 96.88 79 LYS A CA 1
ATOM 601 C C . LYS A 1 79 ? -3.129 0.981 -18.644 1.00 96.88 79 LYS A C 1
ATOM 603 O O . LYS A 1 79 ? -3.086 1.336 -19.818 1.00 96.88 79 LYS A O 1
ATOM 608 N N . SER A 1 80 ? -2.558 -0.124 -18.190 1.00 94.38 80 SER A N 1
ATOM 609 C CA . SER A 1 80 ? -1.841 -1.104 -19.009 1.00 94.38 80 SER A CA 1
ATOM 610 C C . SER A 1 80 ? -1.508 -2.331 -18.158 1.00 94.38 80 SER A C 1
ATOM 612 O O . SER A 1 80 ? -1.741 -2.334 -16.947 1.00 94.38 80 SER A O 1
ATOM 614 N N . SER A 1 81 ? -0.891 -3.347 -18.760 1.00 92.44 81 SER A N 1
ATOM 615 C CA . SER A 1 81 ? -0.430 -4.549 -18.051 1.00 92.44 81 SER A CA 1
ATOM 616 C C . SER A 1 81 ? 0.529 -4.244 -16.890 1.00 92.44 81 SER A C 1
ATOM 618 O O . SER A 1 81 ? 0.494 -4.921 -15.865 1.00 92.44 81 SER A O 1
ATOM 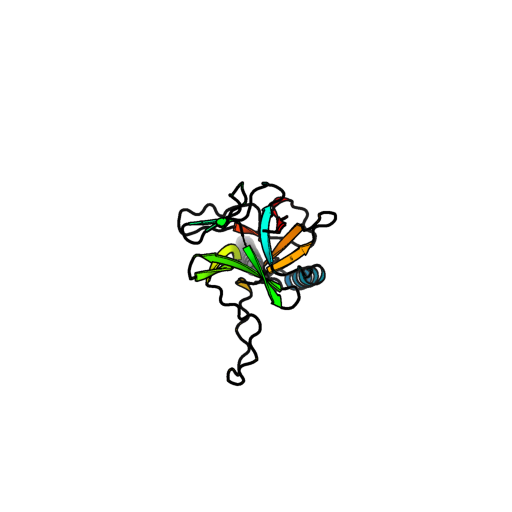620 N N . ILE A 1 82 ? 1.348 -3.189 -16.980 1.00 92.50 82 ILE A N 1
ATOM 621 C CA . ILE A 1 82 ? 2.258 -2.793 -15.889 1.00 92.50 82 ILE A CA 1
ATOM 622 C C . ILE A 1 82 ? 1.537 -2.139 -14.701 1.00 92.50 82 ILE A C 1
ATOM 624 O O . ILE A 1 82 ? 2.109 -2.049 -13.619 1.00 92.50 82 ILE A O 1
ATOM 628 N N . THR A 1 83 ? 0.296 -1.676 -14.870 1.00 95.31 83 THR A N 1
ATOM 629 C CA . THR A 1 83 ? -0.519 -1.087 -13.789 1.00 95.31 83 THR A CA 1
ATOM 630 C C . THR A 1 83 ? -1.667 -1.988 -13.350 1.00 95.31 83 THR A C 1
ATOM 632 O O . THR A 1 83 ? -2.458 -1.587 -12.496 1.00 95.31 83 THR A O 1
ATOM 635 N N . GLU A 1 84 ? -1.788 -3.179 -13.933 1.00 95.81 84 GLU A N 1
ATOM 636 C CA . GLU A 1 84 ? -2.749 -4.194 -13.524 1.00 95.81 84 GLU A CA 1
ATOM 637 C C . GLU A 1 84 ? -2.183 -5.016 -12.361 1.00 95.81 84 GLU A C 1
ATOM 639 O O . GLU A 1 84 ? -1.119 -5.626 -12.456 1.00 95.81 84 GLU A O 1
ATOM 644 N N . TRP A 1 85 ? -2.919 -5.051 -11.254 1.00 96.38 85 TRP A N 1
ATOM 645 C CA . TRP A 1 85 ? -2.555 -5.776 -10.044 1.00 96.38 85 TRP A CA 1
ATOM 646 C C . TRP A 1 85 ? -3.622 -6.800 -9.697 1.00 96.38 85 TRP A C 1
ATOM 648 O O . TRP A 1 85 ? -4.803 -6.474 -9.583 1.00 96.38 85 TRP A O 1
ATOM 658 N N . LYS A 1 86 ? -3.201 -8.033 -9.431 1.00 96.50 86 LYS A N 1
ATOM 659 C CA . LYS A 1 86 ? -4.075 -9.081 -8.913 1.00 96.50 86 LYS A CA 1
ATOM 660 C C . LYS A 1 86 ? -4.117 -9.010 -7.393 1.00 96.50 86 LYS A C 1
ATOM 662 O O . LYS A 1 86 ? -3.137 -9.322 -6.719 1.00 96.50 86 LYS A O 1
ATOM 667 N N . VAL A 1 87 ? -5.263 -8.634 -6.845 1.00 97.12 87 VAL A N 1
ATOM 668 C CA . VAL A 1 87 ? -5.485 -8.547 -5.401 1.00 97.12 87 VAL A CA 1
ATOM 669 C C . VAL A 1 87 ? -6.115 -9.844 -4.910 1.00 97.12 87 VAL A C 1
ATOM 671 O O . VAL A 1 87 ? -7.225 -10.199 -5.313 1.00 97.12 87 VAL A O 1
ATOM 674 N N . LEU A 1 88 ? -5.406 -10.565 -4.040 1.00 95.00 88 LEU A N 1
ATOM 675 C CA . LEU A 1 88 ? -5.838 -11.862 -3.515 1.00 95.00 88 LEU A CA 1
ATOM 676 C C . LEU A 1 88 ? -6.110 -11.778 -2.020 1.00 95.00 88 LEU A C 1
ATOM 678 O O . LEU A 1 88 ? -5.352 -11.171 -1.268 1.00 95.00 88 LEU A O 1
ATOM 682 N N . LYS A 1 89 ? -7.175 -12.441 -1.568 1.00 94.12 89 LYS A N 1
ATOM 683 C CA . LYS A 1 89 ? -7.450 -12.588 -0.139 1.00 94.12 89 LYS A CA 1
ATOM 684 C C . LYS A 1 89 ? -6.512 -13.637 0.454 1.00 94.12 89 LYS A C 1
ATOM 686 O O . LYS A 1 89 ? -6.482 -14.771 -0.016 1.00 94.12 89 LYS A O 1
ATOM 691 N N . TYR A 1 90 ? -5.776 -13.263 1.494 1.00 89.94 90 TYR A N 1
ATOM 692 C CA . TYR A 1 90 ? -4.905 -14.168 2.246 1.00 89.94 90 TYR A CA 1
ATOM 693 C C . TYR A 1 90 ? -5.600 -14.690 3.507 1.00 89.94 90 TYR A C 1
ATOM 695 O O . TYR A 1 90 ? -5.659 -15.895 3.741 1.00 89.94 90 TYR A O 1
ATOM 703 N N . LYS A 1 91 ? -6.172 -13.780 4.300 1.00 89.19 91 LYS A N 1
ATOM 704 C CA . LYS A 1 91 ? -6.974 -14.072 5.497 1.00 89.19 91 LYS A CA 1
ATOM 705 C C . LYS A 1 91 ? -8.141 -13.091 5.574 1.00 89.19 91 LYS A C 1
ATOM 707 O O . LYS A 1 91 ? -8.328 -12.258 4.687 1.00 89.19 91 LYS A O 1
ATOM 712 N N . ASN A 1 92 ? -8.962 -13.184 6.617 1.00 91.44 92 ASN A N 1
ATOM 713 C CA . ASN A 1 92 ? -9.998 -12.183 6.846 1.00 91.44 92 ASN A CA 1
ATOM 714 C C . ASN A 1 92 ? -9.377 -10.773 6.872 1.00 91.44 92 ASN A C 1
ATOM 716 O O . ASN A 1 92 ? -8.442 -10.536 7.632 1.00 91.44 92 ASN A O 1
ATOM 720 N N . LYS A 1 93 ? -9.877 -9.869 6.020 1.00 94.38 93 LYS A N 1
ATOM 721 C CA . LYS A 1 93 ? -9.410 -8.484 5.825 1.00 94.38 93 LYS A CA 1
ATOM 722 C C . LYS A 1 93 ? -7.963 -8.290 5.343 1.00 94.38 93 LYS A C 1
ATOM 724 O O . LYS A 1 93 ? -7.604 -7.159 5.038 1.00 94.38 93 LYS A O 1
ATOM 729 N N . MET A 1 94 ? -7.158 -9.347 5.238 1.00 95.06 94 MET A N 1
ATOM 730 C CA . MET A 1 94 ? -5.754 -9.280 4.823 1.00 95.06 94 MET A CA 1
ATOM 731 C C . MET A 1 94 ? -5.589 -9.771 3.392 1.00 95.06 94 MET A C 1
ATOM 733 O O . MET A 1 94 ? -6.016 -10.880 3.053 1.00 95.06 94 MET A O 1
ATOM 737 N N . TYR A 1 95 ? -4.918 -8.964 2.581 1.00 96.38 95 TYR A N 1
ATOM 738 C CA . TYR A 1 95 ? -4.764 -9.189 1.152 1.00 96.38 95 TYR A CA 1
ATOM 739 C C . TYR A 1 95 ? -3.304 -9.128 0.735 1.00 96.38 95 TYR A C 1
ATOM 741 O O . TYR A 1 95 ? -2.484 -8.479 1.379 1.00 96.38 95 TYR A O 1
ATOM 749 N N . SER A 1 96 ? -2.997 -9.781 -0.373 1.00 95.88 96 SER A N 1
ATOM 750 C CA . SER A 1 96 ? -1.767 -9.576 -1.121 1.00 95.88 96 SER A CA 1
ATOM 751 C C . SER A 1 96 ? -2.075 -8.777 -2.387 1.00 95.88 96 SER A C 1
ATOM 753 O O . SER A 1 96 ? -3.180 -8.860 -2.934 1.00 95.88 96 SER A O 1
ATOM 755 N N . ILE A 1 97 ? -1.096 -8.009 -2.854 1.00 96.94 97 ILE A N 1
ATOM 756 C CA . ILE A 1 97 ? -1.181 -7.252 -4.103 1.00 96.94 97 ILE A CA 1
ATOM 757 C C . ILE A 1 97 ? -0.090 -7.795 -5.017 1.00 96.94 97 ILE A C 1
ATOM 759 O O . ILE A 1 97 ? 1.097 -7.653 -4.717 1.00 96.94 97 ILE A O 1
ATOM 763 N N . ASN A 1 98 ? -0.499 -8.470 -6.087 1.00 95.00 98 ASN A N 1
ATOM 764 C CA . ASN A 1 98 ? 0.381 -9.294 -6.904 1.00 95.00 98 ASN A CA 1
ATOM 765 C C . ASN A 1 98 ? 0.490 -8.729 -8.317 1.00 95.00 98 ASN A C 1
ATOM 767 O O . ASN A 1 98 ? -0.465 -8.156 -8.840 1.00 95.00 98 ASN A O 1
ATOM 771 N N . HIS A 1 99 ? 1.627 -8.971 -8.956 1.00 92.38 99 HIS A N 1
ATOM 772 C CA . HIS A 1 99 ? 1.874 -8.656 -10.357 1.00 92.38 99 HIS A CA 1
ATOM 773 C C . HIS A 1 99 ? 2.455 -9.881 -11.073 1.00 92.38 99 HIS A C 1
ATOM 775 O O . HIS A 1 99 ? 3.236 -10.646 -10.490 1.00 92.38 99 HIS A O 1
ATOM 781 N N . ASN A 1 100 ? 2.044 -10.088 -12.323 1.00 82.56 100 ASN A N 1
ATOM 782 C CA . ASN A 1 100 ? 2.584 -11.137 -13.182 1.00 82.56 100 ASN A CA 1
ATOM 783 C C . ASN A 1 100 ? 3.798 -10.588 -13.947 1.00 82.56 100 ASN A C 1
ATOM 785 O O . ASN A 1 100 ? 3.638 -9.873 -14.933 1.00 82.56 100 ASN A O 1
ATOM 789 N N . HIS A 1 101 ? 5.010 -10.960 -13.527 1.00 74.69 101 HIS A N 1
ATOM 790 C CA . HIS A 1 101 ? 6.243 -10.651 -14.253 1.00 74.69 101 HIS A CA 1
ATOM 791 C C . HIS A 1 101 ? 6.752 -11.901 -14.978 1.00 74.69 101 HIS A C 1
ATOM 793 O O . HIS A 1 101 ? 7.601 -12.637 -14.465 1.00 74.69 101 HIS A O 1
ATOM 799 N N . GLY A 1 102 ? 6.186 -12.175 -16.155 1.00 74.44 102 GLY A N 1
ATOM 800 C CA . GLY A 1 102 ? 6.478 -13.399 -16.903 1.00 74.44 102 GLY A CA 1
ATOM 801 C C . GLY A 1 102 ? 6.156 -14.649 -16.075 1.00 74.44 102 GLY A C 1
ATOM 802 O O . GLY A 1 102 ? 5.042 -14.797 -15.573 1.00 74.44 102 GLY A O 1
ATOM 803 N N . SER A 1 103 ? 7.142 -15.531 -15.889 1.00 68.06 103 SER A N 1
ATOM 804 C CA . SER A 1 103 ? 7.013 -16.757 -15.084 1.00 68.06 103 SER A CA 1
ATOM 805 C C . SER A 1 103 ? 7.067 -16.523 -13.567 1.00 68.06 103 SER A C 1
ATOM 807 O O . SER A 1 103 ? 6.697 -17.407 -12.789 1.00 68.06 103 SER A O 1
ATOM 809 N N . LEU A 1 104 ? 7.502 -15.341 -13.115 1.00 70.56 104 LEU A N 1
ATOM 810 C CA . LEU A 1 104 ? 7.705 -15.039 -11.699 1.00 70.56 104 LEU A CA 1
ATOM 811 C C . LEU A 1 104 ? 6.531 -14.236 -11.132 1.00 70.56 104 LEU A C 1
ATOM 813 O O . LEU A 1 104 ? 6.281 -13.091 -11.508 1.00 70.56 104 LEU A O 1
ATOM 817 N N . LYS A 1 105 ? 5.845 -14.815 -10.143 1.00 83.38 105 LYS A N 1
ATOM 818 C CA . LYS A 1 105 ? 4.817 -14.109 -9.365 1.00 83.38 105 LYS A CA 1
ATOM 819 C C . LYS A 1 105 ? 5.488 -13.181 -8.357 1.00 83.38 105 LYS A C 1
ATOM 821 O O . LYS A 1 105 ? 6.168 -13.648 -7.436 1.00 83.38 105 LYS A O 1
ATOM 826 N N . LYS A 1 106 ? 5.289 -11.875 -8.526 1.00 88.94 106 LYS A N 1
ATOM 827 C CA . LYS A 1 106 ? 5.802 -10.846 -7.617 1.00 88.94 106 LYS A CA 1
ATOM 828 C C . LYS A 1 106 ? 4.667 -10.266 -6.776 1.00 88.94 106 LYS A C 1
ATOM 830 O O . LYS A 1 106 ? 3.536 -10.155 -7.239 1.00 88.94 106 LYS A O 1
ATOM 835 N N . CYS A 1 107 ? 4.971 -9.931 -5.530 1.00 92.00 107 CYS A N 1
ATOM 836 C CA . CYS A 1 107 ? 4.041 -9.372 -4.556 1.00 92.00 107 CYS A CA 1
ATOM 837 C C . CYS A 1 107 ? 4.624 -8.079 -3.996 1.00 92.00 107 CYS A C 1
ATOM 839 O O . CYS A 1 107 ? 5.838 -7.989 -3.792 1.00 92.00 107 CYS A O 1
ATOM 841 N N . ILE A 1 108 ? 3.771 -7.098 -3.705 1.00 94.44 108 ILE A N 1
ATOM 842 C CA . ILE A 1 108 ? 4.204 -5.920 -2.952 1.00 94.44 108 ILE A CA 1
ATOM 843 C C . ILE A 1 108 ? 4.521 -6.360 -1.519 1.00 94.44 108 ILE A C 1
ATOM 845 O O . ILE A 1 108 ? 3.672 -6.934 -0.832 1.00 94.44 108 ILE A O 1
ATOM 849 N N . SER A 1 109 ? 5.742 -6.070 -1.085 1.00 93.19 109 SER A N 1
ATOM 850 C CA . SER A 1 109 ? 6.271 -6.332 0.246 1.00 93.19 109 SER A CA 1
ATOM 851 C C . SER A 1 109 ? 6.720 -5.030 0.898 1.00 93.19 109 SER A C 1
ATOM 853 O O . SER A 1 109 ? 7.327 -4.187 0.246 1.00 93.19 109 SER A O 1
ATOM 855 N N . ALA A 1 110 ? 6.481 -4.872 2.193 1.00 92.69 110 ALA A N 1
ATOM 856 C CA . ALA A 1 110 ? 7.107 -3.825 2.984 1.00 92.69 110 ALA A CA 1
ATOM 857 C C . ALA A 1 110 ? 8.615 -4.098 3.123 1.00 92.69 110 ALA A C 1
ATOM 859 O O . ALA A 1 110 ? 9.034 -5.216 3.450 1.00 92.69 110 ALA A O 1
ATOM 860 N N . ARG A 1 111 ? 9.426 -3.078 2.841 1.00 90.56 111 ARG A N 1
ATOM 861 C CA . ARG A 1 111 ? 10.878 -3.065 3.011 1.00 90.56 111 ARG A CA 1
ATOM 862 C C . ARG A 1 111 ? 11.221 -2.468 4.366 1.00 90.56 111 ARG A C 1
ATOM 864 O O . ARG A 1 111 ? 10.797 -1.361 4.674 1.00 90.56 111 ARG A O 1
ATOM 871 N N . TRP A 1 112 ? 12.052 -3.189 5.113 1.00 84.88 112 TRP A N 1
ATOM 872 C CA . TRP A 1 112 ? 12.642 -2.717 6.359 1.00 84.88 112 TRP A CA 1
ATOM 873 C C . TRP A 1 112 ? 14.022 -2.125 6.083 1.00 84.88 112 TRP A C 1
ATOM 875 O O . TRP A 1 112 ? 14.880 -2.795 5.507 1.00 84.88 112 TRP A O 1
ATOM 885 N N . THR A 1 113 ? 14.256 -0.878 6.470 1.00 82.06 113 THR A N 1
ATOM 886 C CA . THR A 1 113 ? 15.550 -0.202 6.319 1.00 82.06 113 THR A CA 1
ATOM 887 C C . THR A 1 113 ? 15.727 0.797 7.456 1.00 82.06 113 THR A C 1
ATOM 889 O O . THR A 1 113 ? 14.809 1.550 7.770 1.00 82.06 113 THR A O 1
ATOM 892 N N . ASN A 1 114 ? 16.905 0.808 8.087 1.00 80.94 114 ASN A N 1
ATOM 893 C CA . ASN A 1 114 ? 17.254 1.733 9.174 1.00 80.94 114 ASN A CA 1
ATOM 894 C C . ASN A 1 114 ? 16.207 1.776 10.307 1.00 80.94 114 ASN A C 1
ATOM 896 O O . ASN A 1 114 ? 15.788 2.849 10.739 1.00 80.94 114 ASN A O 1
ATOM 900 N N . GLY A 1 115 ? 15.744 0.604 10.755 1.00 75.94 115 GLY A N 1
ATOM 901 C CA . GLY A 1 115 ? 14.832 0.491 11.899 1.00 75.94 115 GLY A CA 1
ATOM 902 C C . GLY A 1 115 ? 13.368 0.860 11.619 1.00 75.94 115 GLY A C 1
ATOM 903 O O . GLY A 1 115 ? 12.619 1.098 12.566 1.00 75.94 115 GLY A O 1
ATOM 904 N N . LYS A 1 116 ? 12.953 0.956 10.348 1.00 81.44 116 LYS A N 1
ATOM 905 C CA . LYS A 1 116 ? 11.568 1.261 9.957 1.00 81.44 116 LYS A CA 1
ATOM 906 C C . LYS A 1 116 ? 11.164 0.595 8.644 1.00 81.44 116 LYS A C 1
ATOM 908 O O . LYS A 1 116 ? 12.012 0.338 7.790 1.00 81.44 116 LYS A O 1
ATOM 913 N N . ASP A 1 117 ? 9.859 0.421 8.447 1.00 85.00 117 ASP A N 1
ATOM 914 C CA . ASP A 1 117 ? 9.304 0.152 7.122 1.00 85.00 117 ASP A CA 1
ATOM 915 C C . ASP A 1 117 ? 9.269 1.442 6.298 1.00 85.00 117 ASP A C 1
ATOM 917 O O . ASP A 1 117 ? 8.558 2.390 6.645 1.00 85.00 117 ASP A O 1
ATOM 921 N N . ASP A 1 118 ? 10.050 1.502 5.223 1.00 88.69 118 ASP A N 1
ATOM 922 C CA . ASP A 1 118 ? 10.251 2.736 4.458 1.00 88.69 118 ASP A CA 1
ATOM 923 C C . ASP A 1 118 ? 9.544 2.736 3.097 1.00 88.69 118 ASP A C 1
ATOM 925 O O . ASP A 1 118 ? 9.171 3.801 2.598 1.00 88.69 118 ASP A O 1
ATOM 929 N N . ALA A 1 119 ? 9.317 1.561 2.506 1.00 91.69 119 ALA A N 1
ATOM 930 C CA . ALA A 1 119 ? 8.734 1.439 1.176 1.00 91.69 119 ALA A CA 1
ATOM 931 C C . ALA A 1 119 ? 7.983 0.122 0.950 1.00 91.69 119 ALA A C 1
ATOM 933 O O . ALA A 1 119 ? 8.339 -0.920 1.489 1.00 91.69 119 ALA A O 1
ATOM 934 N N . GLY A 1 120 ? 6.965 0.158 0.093 1.00 93.00 120 GLY A N 1
ATOM 935 C CA . GLY A 1 120 ? 6.472 -1.005 -0.627 1.00 93.00 120 GLY A CA 1
ATOM 936 C C . GLY A 1 120 ? 7.390 -1.264 -1.817 1.00 93.00 120 GLY A C 1
ATOM 937 O O . GLY A 1 120 ? 7.579 -0.380 -2.651 1.00 93.00 120 GLY A O 1
ATOM 938 N N . VAL A 1 121 ? 7.966 -2.458 -1.881 1.00 92.25 121 VAL A N 1
ATOM 939 C CA . VAL A 1 121 ? 8.855 -2.936 -2.950 1.00 92.25 121 VAL A CA 1
ATOM 940 C C . VAL A 1 121 ? 8.298 -4.224 -3.542 1.00 92.25 121 VAL A C 1
ATOM 942 O O . VAL A 1 121 ? 7.450 -4.868 -2.923 1.00 92.25 121 VAL A O 1
ATOM 945 N N . LEU A 1 122 ? 8.758 -4.638 -4.721 1.00 89.88 122 LEU A N 1
ATOM 946 C CA . LEU A 1 122 ? 8.384 -5.950 -5.244 1.00 89.88 122 LEU A CA 1
ATOM 947 C C . LEU A 1 122 ? 9.335 -7.028 -4.756 1.00 89.88 122 LEU A C 1
ATOM 949 O O . LEU A 1 122 ? 10.552 -6.914 -4.865 1.00 89.88 122 LEU A O 1
ATOM 953 N N . TRP A 1 123 ? 8.749 -8.118 -4.279 1.00 87.88 123 TRP A N 1
ATOM 954 C CA . TRP A 1 123 ? 9.473 -9.317 -3.891 1.00 87.88 123 TRP A CA 1
ATOM 955 C C . TRP A 1 123 ? 8.813 -10.562 -4.475 1.00 87.88 123 TRP A C 1
ATOM 957 O O . TRP A 1 123 ? 7.703 -10.505 -5.006 1.00 87.88 123 TRP A O 1
ATOM 967 N N . GLN A 1 124 ? 9.497 -11.702 -4.411 1.00 88.00 124 GLN A N 1
ATOM 968 C CA . GLN A 1 124 ? 8.880 -12.983 -4.741 1.00 88.00 124 GLN A CA 1
ATOM 969 C C . GLN A 1 124 ? 7.708 -13.258 -3.794 1.00 88.00 124 GLN A C 1
ATOM 971 O O . GLN A 1 124 ? 7.834 -13.106 -2.582 1.00 88.00 124 GLN A O 1
ATOM 976 N N . CYS A 1 125 ? 6.557 -13.647 -4.343 1.00 87.06 125 CYS A N 1
ATOM 977 C CA . CYS A 1 125 ? 5.411 -14.023 -3.522 1.00 87.06 125 CYS A CA 1
ATOM 978 C C . CYS A 1 125 ? 5.709 -15.300 -2.721 1.00 87.06 125 CYS A C 1
ATOM 980 O O . CYS A 1 125 ? 5.892 -16.365 -3.310 1.00 87.06 125 CYS A O 1
ATOM 982 N N . GLU A 1 126 ? 5.669 -15.213 -1.393 1.00 84.12 126 GLU A N 1
ATOM 983 C CA . GLU A 1 126 ? 5.912 -16.341 -0.473 1.00 84.12 126 GLU A CA 1
ATOM 984 C C . GLU A 1 126 ? 4.652 -16.739 0.313 1.00 84.12 126 GLU A C 1
ATOM 986 O O . GLU A 1 126 ? 4.607 -17.777 0.983 1.00 84.12 126 GLU A O 1
ATOM 991 N N . LEU A 1 127 ? 3.586 -15.941 0.193 1.00 81.56 127 LEU A N 1
ATOM 992 C CA . LEU A 1 127 ? 2.293 -16.217 0.807 1.00 81.56 127 LEU A CA 1
ATOM 993 C C . LEU A 1 127 ? 1.686 -17.525 0.291 1.00 81.56 127 LEU A C 1
ATOM 995 O O . LEU A 1 127 ? 1.464 -17.725 -0.905 1.00 81.56 127 LEU A O 1
ATOM 999 N N . LYS A 1 128 ? 1.336 -18.400 1.235 1.00 75.56 128 LYS A N 1
ATOM 1000 C CA . LYS A 1 128 ? 0.568 -19.620 0.980 1.00 75.56 128 LYS A CA 1
ATOM 1001 C C . LYS A 1 128 ? -0.912 -19.327 1.184 1.00 75.56 128 LYS A C 1
ATOM 1003 O O . LYS A 1 128 ? -1.416 -19.382 2.301 1.00 75.56 128 LYS A O 1
ATOM 1008 N N . TYR A 1 129 ? -1.607 -19.011 0.099 1.00 69.75 129 TYR A N 1
ATOM 1009 C CA . TYR A 1 129 ? -3.071 -18.950 0.069 1.00 69.75 129 TYR A CA 1
ATOM 1010 C C . TYR A 1 129 ? -3.597 -20.365 0.314 1.00 69.75 129 TYR A C 1
ATOM 1012 O O . TYR A 1 129 ? -3.089 -21.299 -0.305 1.00 69.75 129 TYR A O 1
ATOM 1020 N N . SER A 1 130 ? -4.522 -20.522 1.263 1.00 55.41 130 SER A N 1
ATOM 1021 C CA . SER A 1 130 ? -4.992 -21.800 1.821 1.00 55.41 130 SER A CA 1
ATOM 1022 C C . SER A 1 130 ? -4.887 -22.998 0.860 1.00 55.41 130 SER A C 1
ATOM 1024 O O . SER A 1 130 ? -5.786 -23.264 0.065 1.00 55.41 130 SER A O 1
ATOM 1026 N N . LYS A 1 131 ? -3.795 -23.759 0.968 1.00 46.97 131 LYS A N 1
ATOM 1027 C CA . LYS A 1 131 ? -3.783 -25.182 0.626 1.00 46.97 131 LYS A CA 1
ATOM 1028 C C . LYS A 1 131 ? -3.989 -25.941 1.935 1.00 46.97 131 LYS A C 1
ATOM 1030 O O . LYS A 1 131 ? -3.505 -25.481 2.971 1.00 46.97 131 LYS A O 1
ATOM 1035 N N . LYS A 1 132 ? -4.746 -27.047 1.877 1.00 45.16 132 LYS A N 1
ATOM 1036 C CA . LYS A 1 132 ? -5.014 -27.973 2.994 1.00 45.16 132 LYS A CA 1
ATOM 1037 C C . LYS A 1 132 ? -3.788 -28.075 3.908 1.00 45.16 132 LYS A C 1
ATOM 1039 O O . LYS A 1 132 ? -2.676 -28.213 3.396 1.00 45.16 132 LYS A O 1
ATOM 1044 N N . ARG A 1 133 ? -3.994 -27.998 5.234 1.00 41.50 133 ARG A N 1
ATOM 1045 C CA . ARG A 1 133 ? -2.967 -28.318 6.241 1.00 41.50 133 ARG A CA 1
ATOM 1046 C C . ARG A 1 133 ? -2.262 -29.598 5.788 1.00 41.50 133 ARG A C 1
ATOM 1048 O O . ARG A 1 133 ? -2.858 -30.667 5.807 1.00 41.50 133 ARG A O 1
ATOM 1055 N N . SER A 1 134 ? -1.017 -29.484 5.341 1.00 43.16 134 SER A N 1
ATOM 1056 C CA . SER A 1 134 ? -0.147 -30.648 5.271 1.00 43.16 134 SER A CA 1
ATOM 1057 C C . SER A 1 134 ? 0.113 -31.030 6.724 1.00 43.16 134 SER A C 1
ATOM 1059 O O . SER A 1 134 ? 0.705 -30.245 7.465 1.00 43.16 134 SER A O 1
ATOM 1061 N N . LEU A 1 135 ? -0.367 -32.208 7.131 1.00 49.28 135 LEU A N 1
ATOM 1062 C CA . LEU A 1 135 ? -0.152 -32.798 8.459 1.00 49.28 135 LEU A CA 1
ATOM 1063 C C . LEU A 1 135 ? 1.346 -32.946 8.812 1.00 49.28 135 LEU A C 1
ATOM 1065 O O . LEU A 1 135 ? 1.681 -33.215 9.957 1.00 49.28 135 LEU A O 1
ATOM 1069 N N . ALA A 1 136 ? 2.250 -32.725 7.849 1.00 47.72 136 ALA A N 1
ATOM 1070 C CA . ALA A 1 136 ? 3.694 -32.869 7.999 1.00 47.72 136 ALA A CA 1
ATOM 1071 C C . ALA A 1 136 ? 4.424 -31.613 8.520 1.00 47.72 136 ALA A C 1
ATOM 1073 O O . ALA A 1 136 ? 5.635 -31.662 8.725 1.00 47.72 136 ALA A O 1
ATOM 1074 N N . LYS A 1 137 ? 3.751 -30.471 8.728 1.00 40.81 137 LYS A N 1
ATOM 1075 C CA . LYS A 1 137 ? 4.403 -29.264 9.277 1.00 40.81 137 LYS A CA 1
ATOM 1076 C C . LYS A 1 137 ? 3.872 -28.937 10.670 1.00 40.81 137 LYS A C 1
ATOM 1078 O O . LYS A 1 137 ? 2.844 -28.287 10.809 1.00 40.81 137 LYS A O 1
ATOM 1083 N N . ARG A 1 138 ? 4.632 -29.369 11.688 1.00 41.31 138 ARG A N 1
ATOM 1084 C CA . ARG A 1 138 ? 4.439 -29.105 13.133 1.00 41.31 138 ARG A CA 1
ATOM 1085 C C . ARG A 1 138 ? 4.465 -27.619 13.526 1.00 41.31 138 ARG A C 1
ATOM 1087 O O . ARG A 1 138 ? 4.092 -27.296 14.644 1.00 41.31 138 ARG A O 1
ATOM 1094 N N . TYR A 1 139 ? 4.880 -26.731 12.623 1.00 33.59 139 TYR A N 1
ATOM 1095 C CA . TYR A 1 139 ? 4.972 -25.293 12.864 1.00 33.59 139 TYR A CA 1
ATOM 1096 C C . TYR A 1 139 ? 4.008 -24.531 11.956 1.00 33.59 139 TYR A C 1
ATOM 1098 O O . TYR A 1 139 ? 3.951 -24.786 10.746 1.00 33.59 139 TYR A O 1
ATOM 1106 N N . GLU A 1 140 ? 3.271 -23.573 12.529 1.00 39.47 140 GLU A N 1
ATOM 1107 C CA . GLU A 1 140 ? 2.553 -22.585 11.727 1.00 39.47 140 GLU A CA 1
ATOM 1108 C C . GLU A 1 140 ? 3.549 -21.901 10.773 1.00 39.47 140 GLU A C 1
ATOM 1110 O O . GLU A 1 140 ? 4.651 -21.539 11.193 1.00 39.47 140 GLU A O 1
ATOM 1115 N N . PRO A 1 141 ? 3.221 -21.738 9.477 1.00 43.19 141 PRO A N 1
ATOM 1116 C CA . PRO A 1 141 ? 4.086 -21.009 8.564 1.00 43.19 141 PRO A CA 1
ATOM 1117 C C . PRO A 1 141 ? 4.356 -19.617 9.129 1.00 43.19 141 PRO A C 1
ATOM 1119 O O . PRO A 1 141 ? 3.406 -18.929 9.505 1.00 43.19 141 PRO A O 1
ATOM 1122 N N . ILE A 1 142 ? 5.627 -19.202 9.132 1.00 45.28 142 ILE A N 1
ATOM 1123 C CA . ILE A 1 142 ? 6.035 -17.822 9.409 1.00 45.28 142 ILE A CA 1
ATOM 1124 C C . ILE A 1 142 ? 5.070 -16.899 8.659 1.00 45.28 142 ILE A C 1
ATOM 1126 O O . ILE A 1 142 ? 4.939 -16.977 7.433 1.00 45.28 142 ILE A O 1
ATOM 1130 N N . LEU A 1 143 ? 4.311 -16.092 9.405 1.00 54.38 143 LEU A N 1
ATOM 1131 C CA . LEU A 1 143 ? 3.398 -15.130 8.810 1.00 54.38 143 LEU A CA 1
ATOM 1132 C C . LEU A 1 143 ? 4.255 -14.131 8.039 1.00 54.38 143 LEU A C 1
ATOM 1134 O O . LEU A 1 143 ? 4.933 -13.302 8.639 1.00 54.38 143 LEU A O 1
ATOM 1138 N N . TRP A 1 144 ? 4.209 -14.192 6.709 1.00 69.69 144 TRP A N 1
ATOM 1139 C CA . TRP A 1 144 ? 4.856 -13.216 5.833 1.00 69.69 144 TRP A CA 1
ATOM 1140 C C . TRP A 1 144 ? 4.092 -11.884 5.859 1.00 69.69 144 TRP A C 1
ATOM 1142 O O . TRP A 1 144 ? 3.562 -11.427 4.848 1.00 69.69 144 TRP A O 1
ATOM 1152 N N . GLN A 1 145 ? 4.005 -11.266 7.043 1.00 82.81 145 GLN A N 1
ATOM 1153 C CA . GLN A 1 145 ? 3.247 -10.039 7.314 1.00 82.81 145 GLN A CA 1
ATOM 1154 C C . GLN A 1 145 ? 3.690 -8.884 6.410 1.00 82.81 145 GLN A C 1
ATOM 1156 O O . GLN A 1 145 ? 2.870 -8.049 6.027 1.00 82.81 145 GLN A O 1
ATOM 1161 N N . LYS A 1 146 ? 4.963 -8.891 5.993 1.00 89.81 146 LYS A N 1
ATOM 1162 C CA . LYS A 1 146 ? 5.534 -7.930 5.044 1.00 89.81 146 LYS A CA 1
ATOM 1163 C C . LYS A 1 146 ? 4.817 -7.920 3.693 1.00 89.81 146 LYS A C 1
ATOM 1165 O O . LYS A 1 146 ? 4.760 -6.870 3.072 1.00 89.81 146 LYS A O 1
ATOM 1170 N N . GLN A 1 147 ? 4.225 -9.033 3.256 1.00 93.31 147 GLN A N 1
ATOM 1171 C CA . GLN A 1 147 ? 3.511 -9.141 1.973 1.00 93.31 147 GLN A CA 1
ATOM 1172 C C . GLN A 1 147 ? 1.990 -8.972 2.106 1.00 93.31 147 GLN A C 1
ATOM 1174 O O . GLN A 1 147 ? 1.250 -9.192 1.144 1.00 93.31 147 GLN A O 1
ATOM 1179 N N . THR A 1 148 ? 1.510 -8.621 3.301 1.00 94.75 148 THR A N 1
ATOM 1180 C CA . THR A 1 148 ? 0.080 -8.512 3.594 1.00 94.75 148 THR A CA 1
ATOM 1181 C C . THR A 1 148 ? -0.339 -7.079 3.875 1.00 94.75 148 THR A C 1
ATOM 1183 O O . THR A 1 148 ? 0.350 -6.322 4.561 1.00 94.75 148 THR A O 1
ATOM 1186 N N . TRP A 1 149 ? -1.512 -6.734 3.358 1.00 97.31 149 TRP A N 1
ATOM 1187 C CA . TRP A 1 149 ? -2.057 -5.387 3.342 1.00 97.31 149 TRP A CA 1
ATOM 1188 C C . TRP A 1 149 ? -3.494 -5.393 3.858 1.00 97.31 149 TRP A C 1
ATOM 1190 O O . TRP A 1 149 ? -4.261 -6.326 3.595 1.00 97.31 149 TRP A O 1
ATOM 1200 N N . LEU A 1 150 ? -3.864 -4.340 4.579 1.00 97.75 150 LEU A N 1
ATOM 1201 C CA . LEU A 1 150 ? -5.245 -4.030 4.938 1.00 97.75 150 LEU A CA 1
ATOM 1202 C C . LEU A 1 150 ? -5.761 -2.893 4.062 1.00 97.75 150 LEU A C 1
ATOM 1204 O O . LEU A 1 150 ? -5.036 -1.943 3.761 1.00 97.75 150 LEU A O 1
ATOM 1208 N N . PHE A 1 151 ? -7.045 -2.956 3.721 1.00 98.50 151 PHE A N 1
ATOM 1209 C CA . PHE A 1 151 ? -7.730 -1.891 2.999 1.00 98.50 151 PHE A CA 1
ATOM 1210 C C . PHE A 1 151 ? -8.714 -1.189 3.926 1.00 98.50 151 PHE A C 1
ATOM 1212 O O . PHE A 1 151 ? -9.745 -1.751 4.302 1.00 98.50 151 PHE A O 1
ATOM 1219 N N . VAL A 1 152 ? -8.388 0.045 4.308 1.00 98.44 152 VAL A N 1
ATOM 1220 C CA . VAL A 1 152 ? -9.265 0.893 5.126 1.00 98.44 152 VAL A CA 1
ATOM 1221 C C . VAL A 1 152 ? -10.012 1.853 4.200 1.00 98.44 152 VAL A C 1
ATOM 1223 O O . VAL A 1 152 ? -9.354 2.663 3.543 1.00 98.44 152 VAL A O 1
ATOM 1226 N N . PRO A 1 153 ? -11.352 1.784 4.113 1.00 98.38 153 PRO A N 1
ATOM 1227 C CA . PRO A 1 153 ? -12.127 2.625 3.211 1.00 98.38 153 PRO A CA 1
ATOM 1228 C C . PRO A 1 153 ? -12.009 4.105 3.587 1.00 98.38 153 PRO A C 1
ATOM 1230 O O . PRO A 1 153 ? -11.920 4.471 4.761 1.00 98.38 153 PRO A O 1
ATOM 1233 N N . VAL A 1 154 ? -12.016 4.967 2.575 1.00 98.19 154 VAL A N 1
ATOM 1234 C CA . VAL A 1 154 ? -12.050 6.422 2.744 1.00 98.19 154 VAL A CA 1
ATOM 1235 C C . VAL A 1 154 ? -13.507 6.879 2.737 1.00 98.19 154 VAL A C 1
ATOM 1237 O O . VAL A 1 154 ? -14.229 6.654 1.767 1.00 98.19 154 VAL A O 1
ATOM 1240 N N . SER A 1 155 ? -13.941 7.525 3.823 1.00 96.19 155 SER A N 1
ATOM 1241 C CA . SER A 1 155 ? -15.322 8.003 3.960 1.00 96.19 155 SER A CA 1
ATOM 1242 C C . SER A 1 155 ? -15.727 8.915 2.795 1.00 96.19 155 SER A C 1
ATOM 1244 O O . SER A 1 155 ? -14.952 9.774 2.368 1.00 96.19 155 SER A O 1
ATOM 1246 N N . GLY A 1 156 ? -16.929 8.697 2.258 1.00 95.94 156 GLY A N 1
ATOM 1247 C CA . GLY A 1 156 ? -17.474 9.460 1.132 1.00 95.94 156 GLY A CA 1
ATOM 1248 C C . GLY A 1 156 ? -16.793 9.213 -0.222 1.00 95.94 156 GLY A C 1
ATOM 1249 O O . GLY A 1 156 ? -17.081 9.935 -1.175 1.00 95.94 156 GLY A O 1
ATOM 1250 N N . LYS A 1 157 ? -15.883 8.232 -0.347 1.00 97.25 157 LYS A N 1
ATOM 1251 C CA . LYS A 1 157 ? -15.179 7.921 -1.604 1.00 97.25 157 LYS A CA 1
ATOM 1252 C C . LYS A 1 157 ? -15.370 6.456 -2.003 1.00 97.25 157 LYS A C 1
ATOM 1254 O O . LYS A 1 157 ? -14.879 5.540 -1.348 1.00 97.25 157 LYS A O 1
ATOM 1259 N N . LYS A 1 158 ? -16.063 6.229 -3.123 1.00 97.00 158 LYS A N 1
ATOM 1260 C CA . LYS A 1 158 ? -16.316 4.886 -3.671 1.00 97.00 158 LYS A CA 1
ATOM 1261 C C . LYS A 1 158 ? -15.005 4.193 -4.058 1.00 97.00 158 LYS A C 1
ATOM 1263 O O . LYS A 1 158 ? -14.121 4.826 -4.636 1.00 97.00 158 LYS A O 1
ATOM 1268 N N . ASN A 1 159 ? -14.894 2.898 -3.744 1.00 97.88 159 ASN A N 1
ATOM 1269 C CA . ASN A 1 159 ? -13.748 2.031 -4.069 1.00 97.88 159 ASN A CA 1
ATOM 1270 C C . ASN A 1 159 ? -12.382 2.655 -3.757 1.00 97.88 159 ASN A C 1
ATOM 1272 O O . ASN A 1 159 ? -11.414 2.436 -4.480 1.00 97.88 159 ASN A O 1
ATOM 1276 N N . THR A 1 160 ? -12.313 3.477 -2.714 1.00 98.69 160 THR A N 1
ATOM 1277 C CA . THR A 1 160 ? -11.108 4.216 -2.361 1.00 98.69 160 THR A CA 1
ATOM 1278 C C . THR A 1 160 ? -10.663 3.813 -0.972 1.00 98.69 160 THR A C 1
ATOM 1280 O O . THR A 1 160 ? -11.450 3.830 -0.023 1.00 98.69 160 THR A O 1
ATOM 1283 N N . PHE A 1 161 ? -9.387 3.468 -0.854 1.00 98.69 161 PHE A N 1
ATOM 1284 C CA . PHE A 1 161 ? -8.823 2.882 0.348 1.00 98.69 161 PHE A CA 1
ATOM 1285 C C . PHE A 1 161 ? -7.482 3.519 0.691 1.00 98.69 161 PHE A C 1
ATOM 1287 O O . PHE A 1 161 ? -6.729 3.955 -0.180 1.00 98.69 161 PHE A O 1
ATOM 1294 N N . LYS A 1 162 ? -7.157 3.506 1.980 1.00 98.56 162 LYS A N 1
ATOM 1295 C CA . LYS A 1 162 ? -5.771 3.500 2.435 1.00 98.56 162 LYS A CA 1
ATOM 1296 C C . LYS A 1 162 ? -5.272 2.064 2.414 1.00 98.56 162 LYS A C 1
ATOM 1298 O O . LYS A 1 162 ? -5.927 1.180 2.966 1.00 98.56 162 LYS A O 1
ATOM 1303 N N . ILE A 1 163 ? -4.125 1.856 1.778 1.00 98.38 163 ILE A N 1
ATOM 1304 C CA . ILE A 1 163 ? -3.443 0.562 1.718 1.00 98.38 163 ILE A CA 1
ATOM 1305 C C . ILE A 1 163 ? -2.438 0.543 2.867 1.00 98.38 163 ILE A C 1
ATOM 1307 O O . ILE A 1 163 ? -1.411 1.216 2.792 1.00 98.38 163 ILE A O 1
ATOM 1311 N N . MET A 1 164 ? -2.770 -0.158 3.948 1.00 97.44 164 MET A N 1
ATOM 1312 C CA . MET A 1 164 ? -1.989 -0.168 5.189 1.00 97.44 164 MET A CA 1
ATOM 1313 C C . MET A 1 164 ? -1.169 -1.449 5.289 1.00 97.44 164 MET A C 1
ATOM 1315 O O . MET A 1 164 ? -1.703 -2.539 5.072 1.00 97.44 164 MET A O 1
ATOM 1319 N N . ALA A 1 165 ? 0.116 -1.321 5.609 1.00 95.19 165 ALA A N 1
ATOM 1320 C CA . ALA A 1 165 ? 0.982 -2.472 5.820 1.00 95.19 165 ALA A CA 1
ATOM 1321 C C . ALA A 1 165 ? 0.576 -3.198 7.113 1.00 95.19 165 ALA A C 1
ATOM 1323 O O . ALA A 1 165 ? 0.334 -2.562 8.138 1.00 95.19 165 ALA A O 1
ATOM 1324 N N . VAL A 1 166 ? 0.478 -4.529 7.065 1.00 93.19 166 VAL A N 1
ATOM 1325 C CA . VAL A 1 166 ? 0.212 -5.347 8.266 1.00 93.19 166 VAL A CA 1
ATOM 1326 C C . VAL A 1 166 ? 1.472 -5.507 9.114 1.00 93.19 166 VAL A C 1
ATOM 1328 O O . VAL A 1 166 ? 1.376 -5.690 10.327 1.00 93.19 166 VAL A O 1
ATOM 1331 N N . THR A 1 167 ? 2.648 -5.460 8.481 1.00 88.50 167 THR A N 1
ATOM 1332 C CA . THR A 1 167 ? 3.923 -5.530 9.196 1.00 88.50 167 THR A CA 1
ATOM 1333 C C . THR A 1 167 ? 4.009 -4.419 10.236 1.00 88.50 167 THR A C 1
ATOM 1335 O O . THR A 1 167 ? 3.562 -3.296 10.005 1.00 88.50 167 THR A O 1
ATOM 1338 N N . HIS A 1 168 ? 4.520 -4.780 11.407 1.00 80.31 168 HIS A N 1
ATOM 1339 C CA . HIS A 1 168 ? 4.714 -3.883 12.539 1.00 80.31 168 HIS A CA 1
ATOM 1340 C C . HIS A 1 168 ? 3.475 -3.074 12.990 1.00 80.31 168 HIS A C 1
ATOM 1342 O O . HIS A 1 168 ? 3.578 -2.030 13.636 1.00 80.31 168 HIS A O 1
ATOM 1348 N N . MET A 1 169 ? 2.266 -3.536 12.647 1.00 85.38 169 MET A N 1
ATOM 1349 C CA . MET A 1 169 ? 1.030 -2.778 12.864 1.00 85.38 169 MET A CA 1
ATOM 1350 C C . MET A 1 169 ? 0.648 -2.633 14.350 1.00 85.38 169 MET A C 1
ATOM 1352 O O . MET A 1 169 ? -0.113 -1.726 14.686 1.00 85.38 169 MET A O 1
ATOM 1356 N N . TYR A 1 170 ? 1.130 -3.516 15.234 1.00 85.19 170 TYR A N 1
ATOM 1357 C CA . TYR A 1 170 ? 0.758 -3.543 16.661 1.00 85.19 170 TYR A CA 1
ATOM 1358 C C . TYR A 1 170 ? 1.856 -3.048 17.607 1.00 85.19 170 TYR A C 1
ATOM 1360 O O . TYR A 1 170 ? 1.587 -2.777 18.776 1.00 85.19 170 TYR A O 1
ATOM 1368 N N . ASP A 1 171 ? 3.073 -2.925 17.114 1.00 81.62 171 ASP A N 1
ATOM 1369 C CA . ASP A 1 171 ? 4.282 -2.560 17.841 1.00 81.62 171 ASP A CA 1
ATOM 1370 C C . ASP A 1 171 ? 4.817 -1.205 17.376 1.00 81.62 171 ASP A C 1
ATOM 1372 O O . ASP A 1 171 ? 5.369 -0.478 18.191 1.00 81.62 171 ASP A O 1
ATOM 1376 N N . MET A 1 172 ? 4.572 -0.786 16.130 1.00 85.50 172 MET A N 1
ATOM 1377 C CA . MET A 1 172 ? 4.988 0.518 15.600 1.00 85.50 172 MET A CA 1
ATOM 1378 C C . MET A 1 172 ? 3.790 1.402 15.221 1.00 85.50 172 MET A C 1
ATOM 1380 O O . MET A 1 172 ? 2.624 1.027 15.344 1.00 85.50 172 MET A O 1
ATOM 1384 N N . ILE A 1 173 ? 4.068 2.637 14.789 1.00 88.25 173 ILE A N 1
ATOM 1385 C CA . ILE A 1 173 ? 3.044 3.484 14.163 1.00 88.25 173 ILE A CA 1
ATOM 1386 C C . ILE A 1 173 ? 2.717 2.864 12.796 1.00 88.25 173 ILE A C 1
ATOM 1388 O O . ILE A 1 173 ? 3.645 2.739 11.993 1.00 88.25 173 ILE A O 1
ATOM 1392 N N . PRO A 1 174 ? 1.446 2.534 12.488 1.00 92.00 174 PRO A N 1
ATOM 1393 C CA . PRO A 1 174 ? 1.100 1.933 11.206 1.00 92.00 174 PRO A CA 1
ATOM 1394 C C . PRO A 1 174 ? 1.534 2.800 10.022 1.00 92.00 174 PRO A C 1
ATOM 1396 O O . PRO A 1 174 ? 1.587 4.032 10.106 1.00 92.00 174 PRO A O 1
ATOM 1399 N N . THR A 1 175 ? 1.825 2.160 8.894 1.00 94.81 175 THR A N 1
ATOM 1400 C CA . THR A 1 175 ? 2.251 2.842 7.672 1.00 94.81 175 THR A CA 1
ATOM 1401 C C . THR A 1 175 ? 1.321 2.533 6.503 1.00 94.81 175 THR A C 1
ATOM 1403 O O . THR A 1 175 ? 0.697 1.473 6.419 1.00 94.81 175 THR A O 1
ATOM 1406 N N . CYS A 1 176 ? 1.197 3.507 5.604 1.00 96.94 176 CYS A N 1
ATOM 1407 C CA . CYS A 1 176 ? 0.367 3.455 4.411 1.00 96.94 176 CYS A CA 1
ATOM 1408 C C . CYS A 1 176 ? 1.238 3.606 3.177 1.00 96.94 176 CYS A C 1
ATOM 1410 O O . CYS A 1 176 ? 2.141 4.447 3.149 1.00 96.94 176 CYS A O 1
ATOM 1412 N N . LEU A 1 177 ? 0.870 2.892 2.118 1.00 97.56 177 LEU A N 1
ATOM 1413 C CA . LEU A 1 177 ? 1.357 3.180 0.778 1.00 97.56 177 LEU A CA 1
ATOM 1414 C C . LEU A 1 177 ? 0.978 4.621 0.398 1.00 97.56 177 LEU A C 1
ATOM 1416 O O . LEU A 1 177 ? -0.190 5.007 0.507 1.00 97.56 177 LEU A O 1
ATOM 1420 N N . SER A 1 178 ? 1.952 5.423 -0.028 1.00 97.62 178 SER A N 1
ATOM 1421 C CA . SER A 1 178 ? 1.757 6.839 -0.367 1.00 97.62 178 SER A CA 1
ATOM 1422 C C . SER A 1 178 ? 1.977 7.127 -1.850 1.00 97.62 178 SER A C 1
ATOM 1424 O O . SER A 1 178 ? 2.547 6.326 -2.579 1.00 97.62 178 SER A O 1
ATOM 1426 N N . SER A 1 179 ? 1.567 8.307 -2.309 1.00 96.75 179 SER A N 1
ATOM 1427 C CA . SER A 1 179 ? 1.768 8.747 -3.693 1.00 96.75 179 SER A CA 1
ATOM 1428 C C . SER A 1 179 ? 3.224 9.057 -4.060 1.00 96.75 179 SER A C 1
ATOM 1430 O O . SER A 1 179 ? 3.467 9.533 -5.168 1.00 96.75 179 SER A O 1
ATOM 1432 N N . SER A 1 180 ? 4.169 8.888 -3.135 1.00 96.00 180 SER A N 1
ATOM 1433 C CA . SER A 1 180 ? 5.575 9.231 -3.335 1.00 96.00 180 SER A CA 1
ATOM 1434 C C . SER A 1 180 ? 6.388 8.005 -3.734 1.00 96.00 180 SER A C 1
ATOM 1436 O O . SER A 1 180 ? 6.225 6.921 -3.174 1.00 96.00 180 SER A O 1
ATOM 1438 N N . SER A 1 181 ? 7.299 8.198 -4.683 1.00 92.19 181 SER A N 1
ATOM 1439 C CA . SER A 1 181 ? 8.357 7.237 -4.988 1.00 92.19 181 SER A CA 1
ATOM 1440 C C . SER A 1 181 ? 9.538 7.452 -4.039 1.00 92.19 181 SER A C 1
ATOM 1442 O O . SER A 1 181 ? 9.765 8.560 -3.552 1.00 92.19 181 SER A O 1
ATOM 1444 N N . THR A 1 182 ? 10.290 6.387 -3.777 1.00 89.31 182 THR A N 1
ATOM 1445 C CA . THR A 1 182 ? 11.598 6.458 -3.107 1.00 89.31 182 THR A CA 1
ATOM 1446 C C . THR A 1 182 ? 12.703 7.026 -4.006 1.00 89.31 182 THR A C 1
ATOM 1448 O O . THR A 1 182 ? 13.804 7.257 -3.519 1.00 89.31 182 THR A O 1
ATOM 1451 N N . GLY A 1 183 ? 12.420 7.277 -5.290 1.00 80.38 183 GLY A N 1
ATOM 1452 C CA . GLY A 1 183 ? 13.357 7.890 -6.236 1.00 80.38 183 GLY A CA 1
ATOM 1453 C C . GLY A 1 183 ? 14.464 6.945 -6.704 1.00 80.38 183 GLY A C 1
ATOM 1454 O O . GLY A 1 183 ? 15.549 7.395 -7.067 1.00 80.38 183 GLY A O 1
ATOM 1455 N N . GLY A 1 184 ? 14.213 5.636 -6.657 1.00 68.44 184 GLY A N 1
ATOM 1456 C CA . GLY A 1 184 ? 15.190 4.623 -7.026 1.00 68.44 184 GLY A CA 1
ATOM 1457 C C . GLY A 1 184 ? 15.619 4.687 -8.488 1.00 68.44 184 GLY A C 1
ATOM 1458 O O . GLY A 1 184 ? 14.791 4.875 -9.375 1.00 68.44 184 GLY A O 1
ATOM 1459 N N . LYS A 1 185 ? 16.908 4.460 -8.761 1.00 64.62 185 LYS A N 1
ATOM 1460 C CA . LYS A 1 185 ? 17.415 4.220 -10.122 1.00 64.62 185 LYS A CA 1
ATOM 1461 C C . LYS A 1 185 ? 17.508 2.712 -10.366 1.00 64.62 185 LYS A C 1
ATOM 1463 O O . LYS A 1 185 ? 18.105 2.025 -9.543 1.00 64.62 185 LYS A O 1
ATOM 1468 N N . SER A 1 186 ? 16.887 2.247 -11.457 1.00 56.91 186 SER A N 1
ATOM 1469 C CA . SER A 1 186 ? 16.971 0.931 -12.140 1.00 56.91 186 SER A CA 1
ATOM 1470 C C . SER A 1 186 ? 16.893 -0.391 -11.349 1.00 56.91 186 SER A C 1
ATOM 1472 O O . SER A 1 186 ? 16.535 -1.394 -11.954 1.00 56.91 186 SER A O 1
ATOM 1474 N N . SER A 1 187 ? 17.185 -0.454 -10.047 1.00 60.88 187 SER A N 1
ATOM 1475 C CA . SER A 1 187 ? 17.199 -1.703 -9.261 1.00 60.88 187 SER A CA 1
ATOM 1476 C C . SER A 1 187 ? 16.812 -1.550 -7.784 1.00 60.88 187 SER A C 1
ATOM 1478 O O . SER A 1 187 ? 16.548 -2.545 -7.109 1.00 60.88 187 SER A O 1
ATOM 1480 N N . ARG A 1 188 ? 16.765 -0.322 -7.248 1.00 68.00 188 ARG A N 1
ATOM 1481 C CA . ARG A 1 188 ? 16.409 -0.057 -5.842 1.00 68.00 188 ARG A CA 1
ATOM 1482 C C . ARG A 1 188 ? 15.472 1.130 -5.715 1.00 68.00 188 ARG A C 1
ATOM 1484 O O . ARG A 1 188 ? 15.910 2.244 -5.463 1.00 68.00 188 ARG A O 1
ATOM 1491 N N . GLY A 1 189 ? 14.181 0.869 -5.831 1.00 81.56 189 GLY A N 1
ATOM 1492 C CA . GLY A 1 189 ? 13.119 1.847 -5.629 1.00 81.56 189 GLY A CA 1
ATOM 1493 C C . GLY A 1 189 ? 11.838 1.161 -5.180 1.00 81.56 189 GLY A C 1
ATOM 1494 O O . GLY A 1 189 ? 11.833 -0.023 -4.842 1.00 81.56 189 GLY A O 1
ATOM 1495 N N . GLY A 1 190 ? 10.760 1.920 -5.111 1.00 92.00 190 GLY A N 1
ATOM 1496 C CA . GLY A 1 190 ? 9.577 1.509 -4.376 1.00 92.00 190 GLY A CA 1
ATOM 1497 C C . GLY A 1 190 ? 8.688 2.687 -4.033 1.00 92.00 190 GLY A C 1
ATOM 1498 O O . GLY A 1 190 ? 9.055 3.852 -4.210 1.00 92.00 190 GLY A O 1
ATOM 1499 N N . THR A 1 191 ? 7.524 2.369 -3.495 1.00 95.25 191 THR A N 1
ATOM 1500 C CA . THR A 1 191 ? 6.512 3.346 -3.111 1.00 95.25 191 THR A CA 1
ATOM 1501 C C . THR A 1 191 ? 6.634 3.637 -1.625 1.00 95.25 191 THR A C 1
ATOM 1503 O O . THR A 1 191 ? 6.538 2.721 -0.815 1.00 95.25 191 THR A O 1
ATOM 1506 N N . VAL A 1 192 ? 6.837 4.894 -1.243 1.00 95.75 192 VAL A N 1
ATOM 1507 C CA . VAL A 1 192 ? 7.105 5.278 0.151 1.00 95.75 192 VAL A CA 1
ATOM 1508 C C . VAL A 1 192 ? 5.976 4.823 1.078 1.00 95.75 192 VAL A C 1
ATOM 1510 O O . VAL A 1 192 ? 4.796 5.086 0.812 1.00 95.75 192 VAL A O 1
ATOM 1513 N N . LEU A 1 193 ? 6.357 4.202 2.196 1.00 95.38 193 LEU A N 1
ATOM 1514 C CA . LEU A 1 193 ? 5.484 3.921 3.329 1.00 95.38 193 LEU A CA 1
ATOM 1515 C C . LEU A 1 193 ? 5.514 5.106 4.292 1.00 95.38 193 LEU A C 1
ATOM 1517 O O . LEU A 1 193 ? 6.519 5.408 4.932 1.00 95.38 193 LEU A O 1
ATOM 1521 N N . LYS A 1 194 ? 4.387 5.809 4.384 1.00 95.25 194 LYS A N 1
ATOM 1522 C CA . LYS A 1 194 ? 4.226 6.976 5.255 1.00 95.25 194 LYS A CA 1
ATOM 1523 C C . LYS A 1 194 ? 3.438 6.581 6.495 1.00 95.25 194 LYS A C 1
ATOM 1525 O O . LYS A 1 194 ? 2.411 5.916 6.382 1.00 95.25 194 LYS A O 1
ATOM 1530 N N . LYS A 1 195 ? 3.881 7.029 7.673 1.00 93.81 195 LYS A N 1
ATOM 1531 C CA . LYS A 1 195 ? 3.135 6.870 8.933 1.00 93.81 195 LYS A CA 1
ATOM 1532 C C . LYS A 1 195 ? 1.695 7.361 8.765 1.00 93.81 195 LYS A C 1
ATOM 1534 O O . LYS A 1 195 ? 1.467 8.463 8.262 1.00 93.81 195 LYS A O 1
ATOM 1539 N N . CYS A 1 196 ? 0.729 6.556 9.183 1.00 94.44 196 CYS A N 1
ATOM 1540 C CA . CYS A 1 196 ? -0.685 6.862 9.041 1.00 94.44 196 CYS A CA 1
ATOM 1541 C C . CYS A 1 196 ? -1.540 6.098 10.061 1.00 94.44 196 CYS A C 1
ATOM 1543 O O . CYS A 1 196 ? -1.156 5.068 10.603 1.00 94.44 196 CYS A O 1
ATOM 1545 N N . LYS A 1 197 ? -2.750 6.5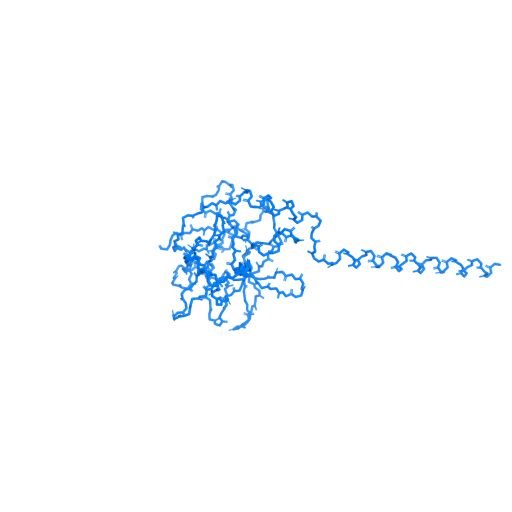99 10.291 1.00 94.50 197 LYS A N 1
ATOM 1546 C CA . LYS A 1 197 ? -3.802 5.967 11.089 1.00 94.50 197 LYS A CA 1
ATOM 1547 C C . LYS A 1 197 ? -5.048 5.748 10.236 1.00 94.50 197 LYS A C 1
ATOM 1549 O O . LYS A 1 197 ? -5.229 6.369 9.177 1.00 94.50 197 LYS A O 1
ATOM 1554 N N . TYR A 1 198 ? -5.976 4.935 10.738 1.00 94.56 198 TYR A N 1
ATOM 1555 C CA . TYR A 1 198 ? -7.262 4.680 10.078 1.00 94.56 198 TYR A CA 1
ATOM 1556 C C . TYR A 1 198 ? -8.070 5.966 9.802 1.00 94.56 198 TYR A C 1
ATOM 1558 O O . TYR A 1 198 ? -8.838 6.002 8.845 1.00 94.56 198 TYR A O 1
ATOM 1566 N N . ASN A 1 199 ? -7.850 7.048 10.557 1.00 95.12 199 ASN A N 1
ATOM 1567 C CA . ASN A 1 199 ? -8.520 8.344 10.403 1.00 95.12 199 ASN A CA 1
ATOM 1568 C C . ASN A 1 199 ? -7.634 9.454 9.801 1.00 95.12 199 ASN A C 1
ATOM 1570 O O . ASN A 1 199 ? -8.098 10.583 9.668 1.00 95.12 199 ASN A O 1
ATOM 1574 N N . THR A 1 200 ? -6.387 9.168 9.402 1.00 96.31 200 THR A N 1
ATOM 1575 C CA . THR A 1 200 ? -5.525 10.163 8.738 1.00 96.31 200 THR A CA 1
ATOM 1576 C C . THR A 1 200 ? -6.194 10.727 7.482 1.00 96.31 200 THR A C 1
ATOM 1578 O O . THR A 1 200 ? -6.634 9.961 6.609 1.00 96.31 200 THR A O 1
ATOM 1581 N N . LYS A 1 201 ? -6.241 12.064 7.408 1.00 97.06 201 LYS A N 1
ATOM 1582 C CA . LYS A 1 201 ? -6.806 12.862 6.315 1.00 97.06 201 LYS A CA 1
ATOM 1583 C C . LYS A 1 201 ? -5.702 13.387 5.392 1.00 97.06 201 LYS A C 1
ATOM 1585 O O . LYS A 1 201 ? -5.300 14.536 5.495 1.00 97.06 201 LYS A O 1
ATOM 1590 N N . ASP A 1 202 ? -5.180 12.524 4.524 1.00 97.69 202 ASP A N 1
ATOM 1591 C CA . ASP A 1 202 ? -4.130 12.875 3.562 1.00 97.69 202 ASP A CA 1
ATOM 1592 C C . ASP A 1 202 ? -4.421 12.193 2.221 1.00 97.69 202 ASP A C 1
ATOM 1594 O O . ASP A 1 202 ? -4.350 10.968 2.109 1.00 97.69 202 ASP A O 1
ATOM 1598 N N . SER A 1 203 ? -4.749 12.990 1.201 1.00 97.75 203 SER A N 1
ATOM 1599 C CA . SER A 1 203 ? -5.118 12.491 -0.128 1.00 97.75 203 SER A CA 1
ATOM 1600 C C . SER A 1 203 ? -3.975 11.781 -0.854 1.00 97.75 203 SER A C 1
ATOM 1602 O O . SER A 1 203 ? -4.237 10.991 -1.761 1.00 97.75 203 SER A O 1
ATOM 1604 N N . SER A 1 204 ? -2.718 11.995 -0.443 1.00 98.06 204 SER A N 1
ATOM 1605 C CA . SER A 1 204 ? -1.577 11.229 -0.959 1.00 98.06 204 SER A CA 1
ATOM 1606 C C . SER A 1 204 ? -1.622 9.754 -0.555 1.00 98.06 204 SER A C 1
ATOM 1608 O O . SER A 1 204 ? -0.983 8.936 -1.210 1.00 98.06 204 SER A O 1
ATOM 1610 N N . LEU A 1 205 ? -2.397 9.389 0.470 1.00 98.50 205 LEU A N 1
ATOM 1611 C CA . LEU A 1 205 ? -2.552 8.011 0.949 1.00 98.50 205 LEU A CA 1
ATOM 1612 C C . LEU A 1 205 ? -3.791 7.310 0.376 1.00 98.50 205 LEU A C 1
ATOM 1614 O O . LEU A 1 205 ? -4.073 6.171 0.747 1.00 98.50 205 LEU A O 1
ATOM 1618 N N . TYR A 1 206 ? -4.577 7.996 -0.457 1.00 98.62 206 TYR A N 1
ATOM 1619 C CA . TYR A 1 206 ? -5.856 7.488 -0.945 1.00 98.62 206 TYR A CA 1
ATOM 1620 C C . TYR A 1 206 ? -5.697 6.872 -2.326 1.00 98.62 206 TYR A C 1
ATOM 1622 O O . TYR A 1 206 ? -5.241 7.528 -3.265 1.00 98.62 206 TYR A O 1
ATOM 1630 N N . TRP A 1 207 ? -6.128 5.622 -2.446 1.00 98.75 207 TRP A N 1
ATOM 1631 C CA . TRP A 1 207 ? -6.000 4.827 -3.656 1.00 98.75 207 TRP A CA 1
ATOM 1632 C C . TRP A 1 207 ? -7.359 4.333 -4.110 1.00 98.75 207 TRP A C 1
ATOM 1634 O O . TRP A 1 207 ? -8.038 3.614 -3.379 1.00 98.75 207 TRP A O 1
ATOM 1644 N N . THR A 1 208 ? -7.751 4.715 -5.317 1.00 98.69 208 THR A N 1
ATOM 1645 C CA . THR A 1 208 ? -8.958 4.235 -5.977 1.00 98.69 208 THR A CA 1
ATOM 1646 C C . THR A 1 208 ? -8.646 2.940 -6.717 1.00 98.69 208 THR A C 1
ATOM 1648 O O . THR A 1 208 ? -7.704 2.875 -7.506 1.00 98.69 208 THR A O 1
ATOM 1651 N N . PHE A 1 209 ? -9.436 1.907 -6.443 1.00 98.62 209 PHE A N 1
ATOM 1652 C CA . PHE A 1 209 ? -9.348 0.602 -7.083 1.00 98.62 209 PHE A CA 1
ATOM 1653 C C . PHE A 1 209 ? -10.328 0.587 -8.254 1.00 98.62 209 PHE A C 1
ATOM 1655 O O . PHE A 1 209 ? -11.548 0.525 -8.074 1.00 98.62 209 PHE A O 1
ATOM 1662 N N . GLU A 1 210 ? -9.786 0.665 -9.461 1.00 98.19 210 GLU A N 1
ATOM 1663 C CA . GLU A 1 210 ? -10.529 0.577 -10.714 1.00 98.19 210 GLU A CA 1
ATOM 1664 C C . GLU A 1 210 ? -10.406 -0.863 -11.219 1.00 98.19 210 GLU A C 1
ATOM 1666 O O . GLU A 1 210 ? -9.302 -1.394 -11.229 1.00 98.19 210 GLU A O 1
ATOM 1671 N N . LYS A 1 211 ? -11.504 -1.531 -11.594 1.00 97.00 211 LYS A N 1
ATOM 1672 C CA . LYS A 1 211 ? -11.396 -2.885 -12.168 1.00 97.00 211 LYS A CA 1
ATOM 1673 C C . LYS A 1 211 ? -10.560 -2.836 -13.454 1.00 97.00 211 LYS A C 1
ATOM 1675 O O . LYS A 1 211 ? -10.712 -1.879 -14.220 1.00 97.00 211 LYS A O 1
ATOM 1680 N N . ALA A 1 212 ? -9.674 -3.818 -13.607 1.00 90.81 212 ALA A N 1
ATOM 1681 C CA . ALA A 1 212 ? -8.965 -4.087 -14.855 1.00 90.81 212 ALA A CA 1
ATOM 1682 C C . ALA A 1 212 ? -9.866 -4.860 -15.823 1.00 90.81 212 ALA A C 1
ATOM 1684 O O . ALA A 1 212 ? -10.715 -5.638 -15.318 1.00 90.81 212 ALA A O 1
#

Organism: NCBI:txid90262

Foldseek 3Di:
DVVVVVVVVVVVVVVVVVVVVVVVVVPQQFDPCLQVLLVQLLVQFADDDWAKWFKAQQPVRFTFFQDAQFETARPHNDDDLRRIWGWADQDHQKIWTWHCPDPFIWTFFFDDDPNDRWFTTIDGDPRDRDDPPPPPDPDDPDPSQRRIWTFRDDPPDPQKTFTWRSPSRRGHQIWTFFNDKPPDDRHDIHTTTHRDGSPDDDSRRMIHIHHD

Mean predicted aligned error: 9.64 Å

Secondary structure (DSSP, 8-state):
-HHHHHHHHHHHHHHHHHHHHHHHHTTSS--TTHHHHHHHHHHH------EEEEEEETTT--EEEEEGGGEEEEEE-S-SGGGEEEEEEEETTEEEEEEEETTEEEEEEEEEETTEEEEEEEEE----------TT--S-----GGG-EEEEEPTT-TTEEEEEE-TTTTTS--EEEEEEE----TTS--EEEEE--TT---GGG-EEEEE-

Radius of gyration: 21.62 Å; Cα contacts (8 Å, |Δi|>4): 447; chains: 1; bounding box: 53×61×67 Å

Sequence (212 aa):
MALLFSLLKRGWMIVLLVSVMIAMVNSQGISKTGKKDGAATLKHATNIKPGNYHIRNMKTKKYLGFLPGTLVEPTVKSKSSITEWKVLKYKNKMYSINHNHGSLKKCISARWTNGKDDAGVLWQCELKYSKKRSLAKRYEPILWQKQTWLFVPVSGKKNTFKIMAVTHMYDMIPTCLSSSSTGGKSSRGGTVLKKCKYNTKDSSLYWTFEKA

Nearest PDB structures (foldseek):
  3fjc-assembly2_B  TM=7.165E-01  e=9.433E-04  Homo sapiens
  3fj8-assembly2_B  TM=7.188E-01  e=9.980E-04  Homo sapiens
  4qbc-assembly2_B  TM=7.656E-01  e=3.648E-03  Homo sapiens
  2hwm-assembly2_B  TM=7.073E-01  e=2.076E-03  Homo sapiens
  3fje-assembly2_B  TM=7.280E-01  e=3.648E-03  Homo sapiens

pLDDT: mean 83.7, std 17.11, range [33.59, 98.75]